Protein AF-A0A5C7B427-F1 (afdb_monomer_lite)

Foldseek 3Di:
DDKDQAAPQAGEFAQVDPVRHAPRLHHTDIADADPVLSVLVNVLLVLLQVQQPLHDFNYWYWPGQQDPDDDRSVHSQKTWTAKTHHPPDIDGQLCCVVVVVSQLLSVLSLLVRALDWAGLPHPPNVRTIMGGRPDPRDDDQQALRNLLSLVSLLCPVVVDDDDRDSHNDPVSVVSVVVVLVVVCVVCVPDDDVCVSNVSSRD

Organism: NCBI:txid49278

Secondary structure (DSSP, 8-state):
-EEESEETTEEEEE--SSSS-TTS--EE--EEE-HHHHHHHHHHHHHHHHH-TT-S-SEEEEEESS-SSSTTGGGT-EEEEEEEEETTEEEEGGGHHHHHHHHHHHHHHHTTT-SEEE-TTSTT-TT-EEEE-SS-S---TT-HHHHHHHHHHHHHTT------SS---HHHHHHHHHHHHHHHHH--SS-SHHHHHHHTT-

Sequence (202 aa):
MNTINAIYGIDLHYARTTDHPYGAIGVQRSFEIDDGFLIILKAALKDVFDHCPLGKPNVITTAGIEVGKPVQHRQGKAFDLDAIFWDNHSLVTNNVVHQNLLYLGIESFLRKYFGIVLNHFYPNHADHWHLDSSVSVDYNTNAKSETLYVQLVLQYIYGKSLIIDGIWGRQTSRLVEEVFNRLNTMTDSHNLEATIDKILTS

pLDDT: mean 87.81, std 16.35, range [33.91, 98.62]

Radius of gyration: 17.08 Å; chains: 1; bounding box: 37×35×55 Å

Structure (mmCIF, N/CA/C/O backbone):
data_AF-A0A5C7B427-F1
#
_entry.id   AF-A0A5C7B427-F1
#
loop_
_atom_site.group_PDB
_atom_site.id
_atom_site.type_symbol
_atom_site.label_atom_id
_atom_site.label_alt_id
_atom_site.label_comp_id
_atom_site.label_asym_id
_atom_site.label_entity_id
_atom_site.label_seq_id
_atom_site.pdbx_PDB_ins_code
_atom_site.Cartn_x
_atom_site.Cartn_y
_atom_site.Cartn_z
_atom_site.occupancy
_atom_site.B_iso_or_equiv
_atom_site.auth_seq_id
_atom_site.auth_comp_id
_atom_site.auth_asym_id
_atom_site.auth_atom_id
_atom_site.pdbx_PDB_model_num
ATOM 1 N N . MET A 1 1 ? -13.174 15.733 10.956 1.00 85.00 1 MET A N 1
ATOM 2 C CA . MET A 1 1 ? -12.573 14.655 11.762 1.00 85.00 1 MET A CA 1
ATOM 3 C C . MET A 1 1 ? -13.696 13.730 12.154 1.00 85.00 1 MET A C 1
ATOM 5 O O . MET A 1 1 ? -14.663 14.177 12.766 1.00 85.00 1 MET A O 1
ATOM 9 N N . ASN A 1 2 ? -13.569 12.468 11.778 1.00 90.88 2 ASN A N 1
ATOM 10 C CA . ASN A 1 2 ? -14.481 11.392 12.114 1.00 90.88 2 ASN A CA 1
ATOM 11 C C . ASN A 1 2 ? -13.771 10.379 13.007 1.00 90.88 2 ASN A C 1
ATOM 13 O O . ASN A 1 2 ? -12.559 10.201 12.914 1.00 90.88 2 ASN A O 1
ATOM 17 N N . THR A 1 3 ? -14.544 9.670 13.821 1.00 95.00 3 THR A N 1
ATOM 18 C CA . THR A 1 3 ? -14.064 8.496 14.547 1.00 95.00 3 THR A CA 1
ATOM 19 C C . THR A 1 3 ? -14.589 7.248 13.853 1.00 95.00 3 THR A C 1
ATOM 21 O O . THR A 1 3 ? -15.798 7.096 13.680 1.00 95.00 3 THR A O 1
ATOM 24 N N . ILE A 1 4 ? -13.692 6.349 13.457 1.00 96.00 4 ILE A N 1
ATOM 25 C CA . ILE A 1 4 ? -14.034 5.099 12.773 1.00 96.00 4 ILE A CA 1
ATOM 26 C C . ILE A 1 4 ? -13.381 3.906 13.463 1.00 96.00 4 ILE A C 1
ATOM 28 O O . ILE A 1 4 ? -12.269 4.001 13.967 1.00 96.00 4 ILE A O 1
ATOM 32 N N . ASN A 1 5 ? -14.055 2.765 13.450 1.00 96.94 5 ASN A N 1
ATOM 33 C CA . ASN A 1 5 ? -13.507 1.475 13.883 1.00 96.94 5 ASN A CA 1
ATOM 34 C C . ASN A 1 5 ? -13.689 0.374 12.823 1.00 96.94 5 ASN A C 1
ATOM 36 O O . ASN A 1 5 ? -13.341 -0.782 13.064 1.00 96.94 5 ASN A O 1
ATOM 40 N N . ALA A 1 6 ? -14.249 0.733 11.664 1.00 97.75 6 ALA A N 1
ATOM 41 C CA . ALA A 1 6 ? -14.458 -0.140 10.522 1.00 97.75 6 ALA A CA 1
ATOM 42 C C . ALA A 1 6 ? -14.599 0.678 9.226 1.00 97.75 6 ALA A C 1
ATOM 44 O O . ALA A 1 6 ? -15.042 1.832 9.243 1.00 97.75 6 ALA A O 1
ATOM 45 N N . ILE A 1 7 ? -14.275 0.064 8.087 1.00 96.94 7 ILE A N 1
ATOM 46 C CA . ILE A 1 7 ? -14.470 0.616 6.739 1.00 96.94 7 ILE A CA 1
ATOM 47 C C . ILE A 1 7 ? -15.189 -0.435 5.887 1.00 96.94 7 ILE A C 1
ATOM 49 O O . ILE A 1 7 ? -14.683 -1.531 5.705 1.00 96.94 7 ILE A O 1
ATOM 53 N N . TYR A 1 8 ? -16.390 -0.130 5.381 1.00 94.88 8 TYR A N 1
ATOM 54 C CA . TYR A 1 8 ? -17.213 -1.071 4.590 1.00 94.88 8 TYR A CA 1
ATOM 55 C C . TYR A 1 8 ? -17.435 -2.454 5.247 1.00 94.88 8 TYR A C 1
ATOM 57 O O . TYR A 1 8 ? -17.532 -3.489 4.578 1.00 94.88 8 TYR A O 1
ATOM 65 N N . GLY A 1 9 ? -17.546 -2.465 6.579 1.00 95.75 9 GLY A N 1
ATOM 66 C CA . GLY A 1 9 ? -17.702 -3.688 7.369 1.00 95.75 9 GLY A CA 1
ATOM 67 C C . GLY A 1 9 ? -16.427 -4.529 7.475 1.00 95.75 9 GLY A C 1
ATOM 68 O O . GLY A 1 9 ? -16.532 -5.713 7.764 1.00 95.75 9 GLY A O 1
ATOM 69 N N . ILE A 1 10 ? -15.262 -3.941 7.188 1.00 98.31 10 ILE A N 1
ATOM 70 C CA . ILE A 1 10 ? -13.937 -4.474 7.513 1.00 98.31 10 ILE A CA 1
ATOM 71 C C . ILE A 1 10 ? -13.505 -3.809 8.817 1.00 98.31 10 ILE A C 1
ATOM 73 O O . ILE A 1 10 ? -13.438 -2.576 8.870 1.00 98.31 10 ILE A O 1
ATOM 77 N N . ASP A 1 11 ? -13.223 -4.590 9.853 1.00 98.50 11 ASP A N 1
ATOM 78 C CA . ASP A 1 11 ? -12.861 -4.048 11.161 1.00 98.50 11 ASP A CA 1
ATOM 79 C C . ASP A 1 11 ? -11.441 -3.468 11.155 1.00 98.50 11 ASP A C 1
ATOM 81 O O . ASP A 1 11 ? -10.517 -4.033 10.563 1.00 98.50 11 ASP A O 1
ATOM 85 N N . LEU A 1 12 ? -11.261 -2.333 11.837 1.00 98.19 12 LEU A N 1
ATOM 86 C CA . LEU A 1 12 ? -9.957 -1.709 12.049 1.00 98.19 12 LEU A CA 1
ATOM 87 C C . LEU A 1 12 ? -9.392 -2.119 13.403 1.00 98.19 12 LEU A C 1
ATOM 89 O O . LEU A 1 12 ? -9.933 -1.793 14.464 1.00 98.19 12 LEU A O 1
ATOM 93 N N . HIS A 1 13 ? -8.283 -2.840 13.360 1.00 98.12 13 HIS A N 1
ATOM 94 C CA . HIS A 1 13 ? -7.614 -3.375 14.532 1.00 98.12 13 HIS A CA 1
ATOM 95 C C . HIS A 1 13 ? -6.262 -2.703 14.775 1.00 98.12 13 HIS A C 1
ATOM 97 O O . HIS A 1 13 ? -5.617 -2.175 13.871 1.00 98.12 13 HIS A O 1
ATOM 103 N N . TYR A 1 14 ? -5.808 -2.772 16.023 1.00 96.69 14 TYR A N 1
ATOM 104 C CA . TYR A 1 14 ? -4.452 -2.424 16.429 1.00 96.69 14 TYR A CA 1
ATOM 105 C C . TYR A 1 14 ? -3.741 -3.675 16.954 1.00 96.69 14 TYR A C 1
ATOM 107 O O . TYR A 1 14 ? -4.269 -4.368 17.828 1.00 96.69 14 TYR A O 1
ATOM 115 N N . ALA A 1 15 ? -2.546 -3.958 16.435 1.00 95.62 15 ALA A N 1
ATOM 116 C CA . ALA A 1 15 ? -1.778 -5.170 16.736 1.00 95.62 15 ALA A CA 1
ATOM 117 C C . ALA A 1 15 ? -0.328 -4.839 17.116 1.00 95.62 15 ALA A C 1
ATOM 119 O O . ALA A 1 15 ? 0.614 -5.336 16.516 1.00 95.62 15 ALA A O 1
ATOM 120 N N . ARG A 1 16 ? -0.120 -3.929 18.073 1.00 93.44 16 ARG A N 1
ATOM 121 C CA . ARG A 1 16 ? 1.225 -3.568 18.567 1.00 93.44 16 ARG A CA 1
ATOM 122 C C . ARG A 1 16 ? 1.253 -3.425 20.091 1.00 93.44 16 ARG A C 1
ATOM 124 O O . ARG A 1 16 ? 1.927 -2.549 20.631 1.00 93.44 16 ARG A O 1
ATOM 131 N N . THR A 1 17 ? 0.465 -4.240 20.790 1.00 92.44 17 THR A N 1
ATOM 132 C CA . THR A 1 17 ? 0.465 -4.329 22.260 1.00 92.44 17 THR A CA 1
ATOM 133 C C . THR A 1 17 ? 1.154 -5.613 22.715 1.00 92.44 17 THR A C 1
ATOM 135 O O . THR A 1 17 ? 1.448 -6.487 21.905 1.00 92.44 17 THR A O 1
ATOM 138 N N . THR A 1 18 ? 1.399 -5.747 24.020 1.00 93.94 18 THR A N 1
ATOM 139 C CA . THR A 1 18 ? 1.947 -6.983 24.599 1.00 93.94 18 THR A CA 1
ATOM 140 C C . THR A 1 18 ? 1.044 -8.192 24.335 1.00 93.94 18 THR A C 1
ATOM 142 O O . THR A 1 18 ? 1.538 -9.238 23.929 1.00 93.94 18 THR A O 1
ATOM 145 N N . ASP A 1 19 ? -0.273 -8.036 24.512 1.00 95.75 19 ASP A N 1
ATOM 146 C CA . ASP A 1 19 ? -1.247 -9.129 24.344 1.00 95.75 19 ASP A CA 1
ATOM 147 C C . ASP A 1 19 ? -1.608 -9.392 22.873 1.00 95.75 19 ASP A C 1
ATOM 149 O O . ASP A 1 19 ? -2.049 -10.482 22.509 1.00 95.75 19 ASP A O 1
ATOM 153 N N . HIS A 1 20 ? -1.407 -8.391 22.014 1.00 95.81 20 HIS A N 1
ATOM 154 C CA . HIS A 1 20 ? -1.654 -8.461 20.579 1.00 95.81 20 HIS A CA 1
ATOM 155 C C . HIS A 1 20 ? -0.432 -7.919 19.824 1.00 95.81 20 HIS A C 1
ATOM 157 O O . HIS A 1 20 ? -0.438 -6.755 19.403 1.00 95.81 20 HIS A O 1
ATOM 163 N N . PRO A 1 21 ? 0.635 -8.728 19.690 1.00 96.38 21 PRO A N 1
ATOM 164 C CA . PRO A 1 21 ? 1.872 -8.303 19.049 1.00 96.38 21 PRO A CA 1
ATOM 165 C C . PRO A 1 21 ? 1.703 -8.124 17.536 1.00 96.38 21 PRO A C 1
ATOM 167 O O . PRO A 1 21 ? 0.737 -8.600 16.935 1.00 96.38 21 PRO A O 1
ATOM 170 N N . TYR A 1 22 ? 2.686 -7.469 16.914 1.00 96.38 22 TYR A N 1
ATOM 171 C CA . TYR A 1 22 ? 2.716 -7.260 15.466 1.00 96.38 22 TYR A CA 1
ATOM 172 C C . TYR A 1 22 ? 2.564 -8.575 14.693 1.00 96.38 22 TYR A C 1
ATOM 174 O O . TYR A 1 22 ? 3.185 -9.584 15.027 1.00 96.38 22 TYR A O 1
ATOM 182 N N . GLY A 1 23 ? 1.741 -8.542 13.642 1.00 95.25 23 GLY A N 1
ATOM 183 C CA . GLY A 1 23 ? 1.395 -9.703 12.820 1.00 95.25 23 GLY A CA 1
ATOM 184 C C . GLY A 1 23 ? 0.224 -10.535 13.352 1.00 95.25 23 GLY A C 1
ATOM 185 O O . GLY A 1 23 ? -0.284 -11.383 12.622 1.00 95.25 23 GLY A O 1
ATOM 186 N N . ALA A 1 24 ? -0.251 -10.288 14.578 1.00 96.75 24 ALA A N 1
ATOM 187 C CA . ALA A 1 24 ? -1.512 -10.847 15.060 1.00 96.75 24 ALA A CA 1
ATOM 188 C C . ALA A 1 24 ? -2.719 -10.095 14.471 1.00 96.75 24 ALA A C 1
ATOM 190 O O . ALA A 1 24 ? -2.595 -8.949 14.040 1.00 96.75 24 ALA A O 1
ATOM 191 N N . ILE A 1 25 ? -3.910 -10.706 14.538 1.00 97.06 25 ILE A N 1
ATOM 192 C CA . ILE A 1 25 ? -5.170 -10.065 14.112 1.00 97.06 25 ILE A CA 1
ATOM 193 C C . ILE A 1 25 ? -5.480 -8.783 14.904 1.00 97.06 25 ILE A C 1
ATOM 195 O O . ILE A 1 25 ? -6.255 -7.946 14.457 1.00 97.06 25 ILE A O 1
ATOM 199 N N . GLY A 1 26 ? -4.868 -8.602 16.076 1.00 96.75 26 GLY A N 1
ATOM 200 C CA . GLY A 1 26 ? -5.038 -7.403 16.887 1.00 96.75 26 GLY A CA 1
ATOM 201 C C . GLY A 1 26 ? -6.337 -7.374 17.684 1.00 96.75 26 GLY A C 1
ATOM 202 O O . GLY A 1 26 ? -7.038 -8.374 17.830 1.00 96.75 26 GLY A O 1
ATOM 203 N N . VAL A 1 27 ? -6.654 -6.183 18.179 1.00 96.62 27 VAL A N 1
ATOM 204 C CA . VAL A 1 27 ? -7.923 -5.854 18.835 1.00 96.62 27 VAL A CA 1
ATOM 205 C C . VAL A 1 27 ? -8.567 -4.669 18.128 1.00 96.62 27 VAL A C 1
ATOM 207 O O . VAL A 1 27 ? -7.863 -3.722 17.768 1.00 96.62 27 VAL A O 1
ATOM 210 N N . GLN A 1 28 ? -9.889 -4.695 17.950 1.00 97.44 28 GLN A N 1
ATOM 211 C CA . GLN A 1 28 ? -10.611 -3.585 17.334 1.00 97.44 28 GLN A CA 1
ATOM 212 C C . GLN A 1 28 ? -10.425 -2.292 18.133 1.00 97.44 28 GLN A C 1
ATOM 214 O O . GLN A 1 28 ? -10.508 -2.275 19.368 1.00 97.44 28 GLN A O 1
ATOM 219 N N . ARG A 1 29 ? -10.165 -1.194 17.422 1.00 95.38 29 ARG A N 1
ATOM 220 C CA . ARG A 1 29 ? -9.980 0.137 18.004 1.00 95.38 29 ARG A CA 1
ATOM 221 C C . ARG A 1 29 ? -10.688 1.193 17.170 1.00 95.38 29 ARG A C 1
ATOM 223 O O . ARG A 1 29 ? -10.954 1.003 15.989 1.00 95.38 29 ARG A O 1
ATOM 230 N N . SER A 1 30 ? -10.977 2.309 17.824 1.00 95.06 30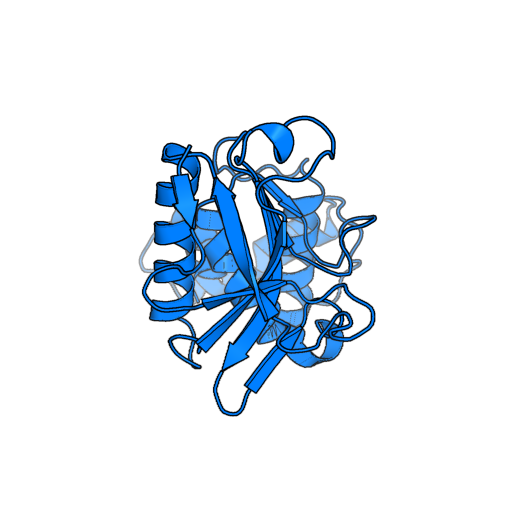 SER A N 1
ATOM 231 C CA . SER A 1 30 ? -11.446 3.520 17.164 1.00 95.06 30 SER A CA 1
ATOM 232 C C . SER A 1 30 ? -10.259 4.417 16.830 1.00 95.06 30 SER A C 1
ATOM 234 O O . SER A 1 30 ? -9.353 4.568 17.649 1.00 95.06 30 SER A O 1
ATOM 236 N N . PHE A 1 31 ? -10.295 5.030 15.654 1.00 93.44 31 PHE A N 1
ATOM 237 C CA . PHE A 1 31 ? -9.271 5.924 15.132 1.00 93.44 31 PHE A CA 1
ATOM 238 C C . PHE A 1 31 ? -9.909 7.232 14.678 1.00 93.44 31 PHE A C 1
ATOM 240 O O . PHE A 1 31 ? -10.994 7.224 14.090 1.00 93.44 31 PHE A O 1
ATOM 247 N N . GLU A 1 32 ? -9.229 8.341 14.944 1.00 93.25 32 GLU A N 1
ATOM 248 C CA . GLU A 1 32 ? -9.590 9.651 14.408 1.00 93.25 32 GLU A CA 1
ATOM 249 C C . GLU A 1 32 ? -8.978 9.826 13.013 1.00 93.25 32 GLU A C 1
ATOM 251 O O . GLU A 1 32 ? -7.846 9.408 12.753 1.00 93.25 32 GLU A O 1
ATOM 256 N N . ILE A 1 33 ? -9.767 10.370 12.087 1.00 93.75 33 ILE A N 1
ATOM 257 C CA . ILE A 1 33 ? -9.401 10.507 10.676 1.00 93.75 33 ILE A CA 1
ATOM 258 C C . ILE A 1 33 ? -10.009 11.773 10.072 1.00 93.75 33 ILE A C 1
ATOM 260 O O . ILE A 1 33 ? -11.131 12.158 10.414 1.00 93.75 33 ILE A O 1
ATOM 264 N N . ASP A 1 34 ? -9.291 12.410 9.150 1.00 94.00 34 ASP A N 1
ATOM 265 C CA . ASP A 1 34 ? -9.828 13.507 8.349 1.00 94.00 34 ASP A CA 1
ATOM 266 C C . ASP A 1 34 ? -10.917 13.014 7.384 1.00 94.00 34 ASP A C 1
ATOM 268 O O . ASP A 1 34 ? -10.850 11.911 6.841 1.00 94.00 34 ASP A O 1
ATOM 272 N N . ASP A 1 35 ? -11.937 13.838 7.149 1.00 94.00 35 ASP A N 1
ATOM 273 C CA . ASP A 1 35 ? -13.118 13.423 6.384 1.00 94.00 35 ASP A CA 1
ATOM 274 C C . ASP A 1 35 ? -12.793 13.279 4.892 1.00 94.00 35 ASP A C 1
ATOM 276 O O . ASP A 1 35 ? -13.278 12.356 4.234 1.00 94.00 35 ASP A O 1
ATOM 280 N N . GLY A 1 36 ? -11.943 14.167 4.364 1.00 94.38 36 GLY A N 1
ATOM 281 C CA . GLY A 1 36 ? -11.464 14.105 2.987 1.00 94.38 36 GLY A CA 1
ATOM 282 C C . GLY A 1 36 ? -10.548 12.905 2.779 1.00 94.38 36 GLY A C 1
ATOM 283 O O . GLY A 1 36 ? -10.729 12.142 1.830 1.00 94.38 36 GLY A O 1
ATOM 284 N N . PHE A 1 37 ? -9.625 12.678 3.713 1.00 95.44 37 PHE A N 1
ATOM 285 C CA . PHE A 1 37 ? -8.754 11.507 3.676 1.00 95.44 37 PHE A CA 1
ATOM 286 C C . PHE A 1 37 ? -9.542 10.191 3.795 1.00 95.44 37 PHE A C 1
ATOM 288 O O . PHE A 1 37 ? -9.273 9.245 3.056 1.00 95.44 37 PHE A O 1
ATOM 295 N N . LEU A 1 38 ? -10.580 10.136 4.637 1.00 96.31 38 LEU A N 1
ATOM 296 C CA . LEU A 1 38 ? -11.461 8.970 4.756 1.00 96.31 38 LEU A CA 1
ATOM 297 C C . LEU A 1 38 ? -12.163 8.625 3.435 1.00 96.31 38 LEU A C 1
ATOM 299 O O . LEU A 1 38 ? -12.353 7.444 3.142 1.00 96.31 38 LEU A O 1
ATOM 303 N N . ILE A 1 39 ? -12.556 9.621 2.637 1.00 97.12 39 ILE A N 1
ATOM 304 C CA . ILE A 1 39 ? -13.155 9.390 1.312 1.00 97.12 39 ILE A CA 1
ATOM 305 C C . ILE A 1 39 ? -12.147 8.703 0.384 1.00 97.12 39 ILE A C 1
ATOM 307 O O . ILE A 1 39 ? -12.494 7.712 -0.260 1.00 97.12 39 ILE A O 1
ATOM 311 N N . ILE A 1 40 ? -10.90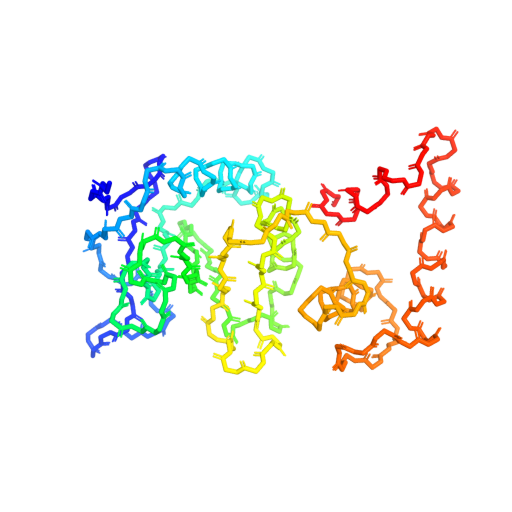2 9.185 0.361 1.00 97.38 40 ILE A N 1
ATOM 312 C CA . ILE A 1 40 ? -9.822 8.615 -0.458 1.00 97.38 40 ILE A CA 1
ATOM 313 C C . ILE A 1 40 ? -9.507 7.189 0.002 1.00 97.38 40 ILE A C 1
ATOM 315 O O . ILE A 1 40 ? -9.504 6.269 -0.813 1.00 97.38 40 ILE A O 1
ATOM 319 N N . LEU A 1 41 ? -9.328 6.978 1.309 1.00 97.50 41 LEU A N 1
ATOM 320 C CA . LEU A 1 41 ? -9.036 5.663 1.883 1.00 97.50 41 LEU A CA 1
ATOM 321 C C . LEU A 1 41 ? -10.144 4.648 1.594 1.00 97.50 41 LEU A C 1
ATOM 323 O O . LEU A 1 41 ? -9.861 3.511 1.224 1.00 97.50 41 LEU A O 1
ATOM 327 N N . LYS A 1 42 ? -11.410 5.058 1.708 1.00 98.00 42 LYS A N 1
ATOM 328 C CA . LYS A 1 42 ? -12.555 4.229 1.319 1.00 98.00 42 LYS A CA 1
ATOM 329 C C . LYS A 1 42 ? -12.488 3.832 -0.152 1.00 98.00 42 LYS A C 1
ATOM 331 O O . LYS A 1 42 ? -12.648 2.653 -0.456 1.00 98.00 42 LYS A O 1
ATOM 336 N N . ALA A 1 43 ? -12.254 4.788 -1.048 1.00 97.94 43 ALA A N 1
ATOM 337 C CA . ALA A 1 43 ? -12.166 4.512 -2.477 1.00 97.94 43 ALA A CA 1
ATOM 338 C C . ALA A 1 43 ? -11.017 3.542 -2.794 1.00 97.94 43 ALA A C 1
ATOM 340 O O . ALA A 1 43 ? -11.242 2.553 -3.486 1.00 97.94 43 ALA A O 1
ATOM 341 N N . ALA A 1 44 ? -9.839 3.768 -2.206 1.00 97.69 44 ALA A N 1
ATOM 342 C CA . ALA A 1 44 ? -8.669 2.919 -2.382 1.00 97.69 44 ALA A CA 1
ATOM 343 C C . ALA A 1 44 ? -8.913 1.483 -1.902 1.00 97.69 44 ALA A C 1
ATOM 345 O O . ALA A 1 44 ? -8.711 0.537 -2.656 1.00 97.69 44 ALA A O 1
ATOM 346 N N . LEU A 1 45 ? -9.402 1.303 -0.670 1.00 98.00 45 LEU A N 1
ATOM 347 C CA . LEU A 1 45 ? -9.668 -0.031 -0.121 1.00 98.00 45 LEU A CA 1
ATOM 348 C C . LEU A 1 45 ? -10.783 -0.753 -0.879 1.00 98.00 45 LEU A C 1
ATOM 350 O O . LEU A 1 45 ? -10.707 -1.964 -1.070 1.00 98.00 45 LEU A O 1
ATOM 354 N N . LYS A 1 46 ? -11.808 -0.028 -1.339 1.00 97.25 46 LYS A N 1
ATOM 355 C CA . LYS A 1 46 ? -12.846 -0.614 -2.189 1.00 97.25 46 LYS A CA 1
ATOM 356 C C . LYS A 1 46 ? -12.243 -1.150 -3.489 1.00 97.25 46 LYS A C 1
ATOM 358 O O . LYS A 1 46 ? -12.502 -2.295 -3.829 1.00 97.25 46 LYS A O 1
ATOM 363 N N . ASP A 1 47 ? -11.432 -0.351 -4.179 1.00 96.12 47 ASP A N 1
ATOM 364 C CA . ASP A 1 47 ? -10.824 -0.753 -5.451 1.00 96.12 47 ASP A CA 1
ATOM 365 C C . ASP A 1 47 ? -9.866 -1.941 -5.278 1.00 96.12 47 ASP A C 1
ATOM 367 O O . ASP A 1 47 ? -9.944 -2.910 -6.031 1.00 96.12 47 ASP A O 1
ATOM 371 N N . VAL A 1 48 ? -9.049 -1.922 -4.215 1.00 95.69 48 VAL A N 1
ATOM 372 C CA . VAL A 1 48 ? -8.193 -3.052 -3.822 1.00 95.69 48 VAL A CA 1
ATOM 373 C C . VAL A 1 48 ? -9.017 -4.332 -3.662 1.00 95.69 48 VAL A C 1
ATOM 375 O O . VAL A 1 48 ? -8.674 -5.358 -4.241 1.00 95.69 48 VAL A O 1
ATOM 378 N N . PHE A 1 49 ? -10.085 -4.314 -2.859 1.00 96.19 49 PHE A N 1
ATOM 379 C CA . PHE A 1 49 ? -10.795 -5.546 -2.498 1.00 96.19 49 PHE A CA 1
ATOM 380 C C . PHE A 1 49 ? -11.831 -6.005 -3.524 1.00 96.19 49 PHE A C 1
ATOM 382 O O . PHE A 1 49 ? -12.166 -7.189 -3.528 1.00 96.19 49 PHE A O 1
ATOM 389 N N . ASP A 1 50 ? -12.290 -5.122 -4.410 1.00 94.69 50 ASP A N 1
ATOM 390 C CA . ASP A 1 50 ? -13.091 -5.505 -5.576 1.00 94.69 50 ASP A CA 1
ATOM 391 C C . ASP A 1 50 ? -12.261 -6.306 -6.596 1.00 94.69 50 ASP A C 1
ATOM 393 O O . ASP A 1 50 ? -12.810 -7.162 -7.290 1.00 94.69 50 ASP A O 1
ATOM 397 N N . HIS A 1 51 ? -10.947 -6.060 -6.665 1.00 92.94 51 HIS A N 1
ATOM 398 C CA . HIS A 1 51 ? -10.027 -6.734 -7.592 1.00 92.94 51 HIS A CA 1
ATOM 399 C C . HIS A 1 51 ? -9.127 -7.783 -6.923 1.00 92.94 51 HIS A C 1
ATOM 401 O O . HIS A 1 51 ? -8.457 -8.557 -7.608 1.00 92.94 51 HIS A O 1
ATOM 407 N N . CYS A 1 52 ? -9.103 -7.851 -5.592 1.00 91.81 52 CYS A N 1
ATOM 408 C CA . CYS A 1 52 ? -8.325 -8.850 -4.873 1.00 91.81 52 CYS A CA 1
ATOM 409 C C . CYS A 1 52 ? -8.948 -10.247 -5.062 1.00 91.81 52 CYS A C 1
ATOM 411 O O . CYS A 1 52 ? -10.121 -10.436 -4.736 1.00 91.81 52 CYS A O 1
ATOM 413 N N . PRO A 1 53 ? -8.185 -11.272 -5.487 1.00 89.94 53 PRO A N 1
ATOM 414 C CA . PRO A 1 53 ? -8.716 -12.626 -5.678 1.00 89.94 53 PRO A CA 1
ATOM 415 C C . PRO A 1 53 ? -9.179 -13.293 -4.374 1.00 89.94 53 PRO A C 1
ATOM 417 O O . PRO A 1 53 ? -9.939 -14.257 -4.412 1.00 89.94 53 PRO A O 1
ATOM 420 N N . LEU A 1 54 ? -8.735 -12.788 -3.218 1.00 93.38 54 LEU A N 1
ATOM 421 C CA . LEU A 1 54 ? -9.205 -13.221 -1.897 1.00 93.38 54 LEU A CA 1
ATOM 422 C C . LEU A 1 54 ? -10.513 -12.526 -1.478 1.00 93.38 54 LEU A C 1
ATOM 424 O O . LEU A 1 54 ? -11.097 -12.872 -0.453 1.00 93.38 54 LEU A O 1
ATOM 428 N N . GLY A 1 55 ? -10.979 -11.550 -2.261 1.00 93.31 55 GLY A N 1
ATOM 429 C CA . GLY A 1 55 ? -12.160 -10.746 -1.984 1.00 93.31 55 GLY A CA 1
ATOM 430 C C . GLY A 1 55 ? -11.988 -9.822 -0.779 1.00 93.31 55 GLY A C 1
ATOM 431 O O . GLY A 1 55 ? -10.881 -9.413 -0.415 1.00 93.31 55 GLY A O 1
ATOM 432 N N . LYS A 1 56 ? -13.115 -9.493 -0.142 1.00 97.00 56 LYS A N 1
ATOM 433 C CA . LYS A 1 56 ? -13.164 -8.589 1.010 1.00 97.00 56 LYS A CA 1
ATOM 434 C C . LYS A 1 56 ? -12.624 -9.267 2.284 1.00 97.00 56 LYS A C 1
ATOM 436 O O . LYS A 1 56 ? -13.141 -10.325 2.640 1.00 97.00 56 LYS A O 1
ATOM 441 N N . PRO A 1 57 ? -11.656 -8.663 2.999 1.00 98.19 57 PRO A N 1
ATOM 442 C CA . PRO A 1 57 ? -11.163 -9.185 4.271 1.00 98.19 57 PRO A CA 1
ATOM 443 C C . PRO A 1 57 ? -12.149 -8.948 5.417 1.00 98.19 57 PRO A C 1
ATOM 445 O O . PRO A 1 57 ? -13.081 -8.148 5.314 1.00 98.19 57 PRO A O 1
ATOM 448 N N . ASN A 1 58 ? -11.902 -9.616 6.539 1.00 98.38 58 ASN A N 1
ATOM 449 C CA . ASN A 1 58 ? -12.632 -9.409 7.785 1.00 98.38 58 ASN A CA 1
ATOM 450 C C . ASN A 1 58 ? -11.995 -8.268 8.596 1.00 98.38 58 ASN A C 1
ATOM 452 O O . ASN A 1 58 ? -12.706 -7.449 9.172 1.00 98.38 58 ASN A O 1
ATOM 456 N N . VAL A 1 59 ? -10.656 -8.204 8.617 1.00 98.62 59 VAL A N 1
ATOM 457 C CA . VAL A 1 59 ? -9.887 -7.283 9.467 1.00 98.62 59 VAL A CA 1
ATOM 458 C C . VAL A 1 59 ? -8.731 -6.651 8.697 1.00 98.62 59 VAL A C 1
ATOM 460 O O . VAL A 1 59 ? -8.029 -7.317 7.935 1.00 98.62 59 VAL A O 1
ATOM 463 N N . ILE A 1 60 ? -8.487 -5.373 8.973 1.00 98.31 60 ILE A N 1
ATOM 464 C CA . ILE A 1 60 ? -7.244 -4.668 8.662 1.00 98.31 60 ILE A CA 1
ATOM 465 C C . ILE A 1 60 ? -6.610 -4.217 9.975 1.00 98.31 60 ILE A C 1
ATOM 467 O O . ILE A 1 60 ? -7.283 -3.618 10.816 1.00 98.31 60 ILE A O 1
ATOM 471 N N . THR A 1 61 ? -5.311 -4.451 10.148 1.00 98.12 61 THR A N 1
ATOM 472 C CA . THR A 1 61 ? -4.555 -3.846 11.247 1.00 98.12 61 THR A CA 1
ATOM 473 C C . THR A 1 61 ? -3.829 -2.593 10.779 1.00 98.12 61 THR A C 1
ATOM 475 O O . THR A 1 61 ? -3.295 -2.530 9.670 1.00 98.12 61 THR A O 1
ATOM 478 N N . THR A 1 62 ? -3.805 -1.583 11.642 1.00 95.69 62 THR A N 1
ATOM 479 C CA . THR A 1 62 ? -3.126 -0.312 11.388 1.00 95.69 62 THR A CA 1
ATOM 480 C C . THR A 1 62 ? -2.257 0.099 12.571 1.00 95.69 62 THR A C 1
ATOM 482 O O . THR A 1 62 ? -2.653 -0.072 13.729 1.00 95.69 62 THR A O 1
ATOM 485 N N . ALA A 1 63 ? -1.079 0.668 12.292 1.00 87.06 63 ALA A N 1
ATOM 486 C CA . ALA A 1 63 ? -0.225 1.279 13.314 1.00 87.06 63 ALA A CA 1
ATOM 487 C C . ALA A 1 63 ? -0.731 2.658 13.763 1.00 87.06 63 ALA A C 1
ATOM 489 O O . ALA A 1 63 ? -0.211 3.216 14.734 1.00 87.06 63 ALA A O 1
ATOM 490 N N . GLY A 1 64 ? -1.726 3.209 13.065 1.00 81.56 64 GLY A N 1
ATOM 491 C CA . GLY A 1 64 ? -2.296 4.509 13.357 1.00 81.56 64 GLY A CA 1
ATOM 492 C C . GLY A 1 64 ? -2.782 5.252 12.118 1.00 81.56 64 GLY A C 1
ATOM 493 O O . GLY A 1 64 ? -2.225 5.135 11.027 1.00 81.56 64 GLY A O 1
ATOM 494 N N . ILE A 1 65 ? -3.805 6.074 12.344 1.00 75.81 65 ILE A N 1
ATOM 495 C CA . ILE A 1 65 ? -4.298 7.079 11.399 1.00 75.81 65 ILE A CA 1
ATOM 496 C C . ILE A 1 65 ? -3.918 8.443 11.964 1.00 75.81 65 ILE A C 1
ATOM 498 O O . ILE A 1 65 ? -3.027 9.113 11.445 1.00 75.81 65 ILE A O 1
ATOM 502 N N . GLU A 1 66 ? -4.455 8.747 13.147 1.00 61.16 66 GLU A N 1
ATOM 503 C CA . GLU A 1 66 ? -3.946 9.788 14.024 1.00 61.16 66 GLU A CA 1
ATOM 504 C C . GLU A 1 66 ? -3.075 9.227 15.149 1.00 61.16 66 GLU A C 1
ATOM 506 O O . GLU A 1 66 ? -3.528 8.517 16.043 1.00 61.16 66 GLU A O 1
ATOM 511 N N . VAL A 1 67 ? -1.782 9.543 15.090 1.00 58.12 67 VAL A N 1
ATOM 512 C CA . VAL A 1 67 ? -0.798 9.251 16.137 1.00 58.12 67 VAL A CA 1
ATOM 513 C C . VAL A 1 67 ? 0.063 10.490 16.350 1.00 58.12 67 VAL A C 1
ATOM 515 O O . VAL A 1 67 ? 0.323 11.238 15.409 1.00 58.12 67 VAL A O 1
ATOM 518 N N . GLY A 1 68 ? 0.564 10.705 17.572 1.00 50.38 68 GLY A N 1
ATOM 519 C CA . GLY A 1 68 ? 1.383 11.869 17.961 1.00 50.38 68 GLY A CA 1
ATOM 520 C C . GLY A 1 68 ? 2.744 12.030 17.247 1.00 50.38 68 GLY A C 1
ATOM 521 O O . GLY A 1 68 ? 3.616 12.744 17.748 1.00 50.38 68 GLY A O 1
ATOM 522 N N . LYS A 1 69 ? 2.944 11.391 16.088 1.00 53.12 69 LYS A N 1
ATOM 523 C CA . LYS A 1 69 ? 4.099 11.495 15.178 1.00 53.12 69 LYS A CA 1
ATOM 524 C C . LYS A 1 69 ? 4.052 12.801 14.345 1.00 53.12 69 LYS A C 1
ATOM 526 O O . LYS A 1 69 ? 3.066 13.527 14.429 1.00 53.12 69 LYS A O 1
ATOM 531 N N . PRO A 1 70 ? 5.102 13.190 13.595 1.00 46.88 70 PRO A N 1
ATOM 532 C CA . PRO A 1 70 ? 5.117 14.474 12.885 1.00 46.88 70 PRO A CA 1
ATOM 533 C C . PRO A 1 70 ? 4.042 14.624 11.785 1.00 46.88 70 PRO A C 1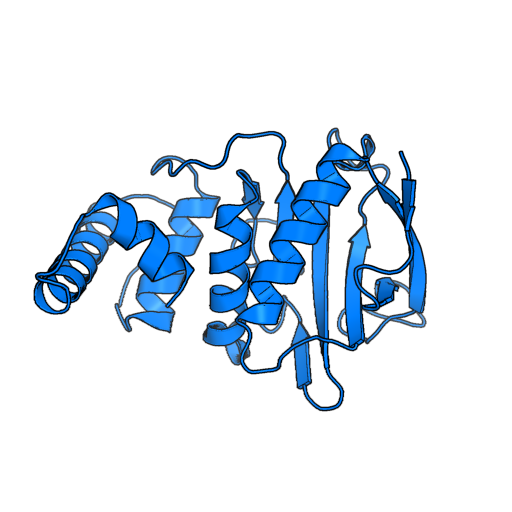
ATOM 535 O O . PRO A 1 70 ? 3.760 13.700 11.032 1.00 46.88 70 PRO A O 1
ATOM 538 N N . VAL A 1 71 ? 3.502 15.846 11.701 1.00 61.88 71 VAL A N 1
ATOM 539 C CA . VAL A 1 71 ? 2.653 16.476 10.663 1.00 61.88 71 VAL A CA 1
ATOM 540 C C . VAL A 1 71 ? 1.371 15.744 10.224 1.00 61.88 71 VAL A C 1
ATOM 542 O O . VAL A 1 71 ? 0.310 16.159 10.677 1.00 61.88 71 VAL A O 1
ATOM 545 N N . GLN A 1 72 ? 1.408 14.730 9.349 1.00 58.94 72 GLN A N 1
ATOM 546 C CA . GLN A 1 72 ? 0.187 14.253 8.657 1.00 58.94 72 GLN A CA 1
ATOM 547 C C . GLN A 1 72 ? -0.651 13.263 9.465 1.00 58.94 72 GLN A C 1
ATOM 549 O O . GLN A 1 72 ? -1.876 13.385 9.492 1.00 58.94 72 GLN A O 1
ATOM 554 N N . HIS A 1 73 ? -0.013 12.357 10.214 1.00 67.19 73 HIS A N 1
ATOM 555 C CA . HIS A 1 73 ? -0.750 11.530 11.172 1.00 67.19 73 HIS A CA 1
ATOM 556 C C . HIS A 1 73 ? -1.458 12.406 12.210 1.00 67.19 73 HIS A C 1
ATOM 558 O O . HIS A 1 73 ? -2.633 12.211 12.460 1.00 67.19 73 HIS A O 1
ATOM 564 N N . ARG A 1 74 ? -0.831 13.472 12.722 1.00 63.94 74 ARG A N 1
ATOM 565 C CA . ARG A 1 74 ? -1.497 14.438 13.627 1.00 63.94 74 ARG A CA 1
ATOM 566 C C . ARG A 1 74 ? -2.728 15.137 13.042 1.00 63.94 74 ARG A C 1
ATOM 568 O O . ARG A 1 74 ? -3.424 15.819 13.777 1.00 63.94 74 ARG A O 1
ATOM 575 N N . GLN A 1 75 ? -2.941 15.058 11.733 1.00 74.00 75 GLN A N 1
ATOM 576 C CA . GLN A 1 75 ? -4.108 15.629 11.064 1.00 74.00 75 GLN A CA 1
ATOM 577 C C . GLN A 1 75 ? -5.099 14.552 10.608 1.00 74.00 75 GLN A C 1
ATOM 579 O O . GLN A 1 75 ? -6.059 14.890 9.924 1.00 74.00 75 GLN A O 1
ATOM 584 N N . GLY A 1 76 ? -4.852 13.272 10.909 1.00 73.56 76 GLY A N 1
ATOM 585 C CA . GLY A 1 76 ? -5.650 12.157 10.402 1.00 73.56 76 GLY A CA 1
ATOM 586 C C . GLY A 1 76 ? -5.599 12.012 8.876 1.00 73.56 76 GLY A C 1
ATOM 587 O O . GLY A 1 76 ? -6.573 11.553 8.284 1.00 73.56 76 GLY A O 1
ATOM 588 N N . LYS A 1 77 ? -4.500 12.440 8.235 1.00 86.44 77 LYS A N 1
ATOM 589 C CA . LYS A 1 77 ? -4.309 12.464 6.767 1.00 86.44 77 LYS A CA 1
ATOM 590 C C . LYS A 1 77 ? -3.299 11.441 6.249 1.00 86.44 77 LYS A C 1
ATOM 592 O O . LYS A 1 77 ? -2.864 11.519 5.103 1.00 86.44 77 LYS A O 1
ATOM 597 N N . ALA A 1 78 ? -2.906 10.511 7.108 1.00 92.00 78 ALA A N 1
ATOM 598 C CA . ALA A 1 78 ? -2.066 9.390 6.741 1.00 92.00 78 ALA A CA 1
ATOM 599 C C . ALA A 1 78 ? -2.586 8.108 7.393 1.00 92.00 78 ALA A C 1
ATOM 601 O O . ALA A 1 78 ? -3.240 8.160 8.436 1.00 92.00 78 ALA A O 1
ATOM 602 N N . PHE A 1 79 ? -2.300 6.965 6.779 1.00 96.06 79 PHE A N 1
ATOM 603 C CA . PHE A 1 79 ? -2.721 5.648 7.244 1.00 96.06 79 PHE A CA 1
ATOM 604 C C . PHE A 1 79 ? -1.557 4.666 7.160 1.00 96.06 79 PHE A C 1
ATOM 606 O O . PHE A 1 79 ? -1.030 4.434 6.073 1.00 96.06 79 PHE A O 1
ATOM 613 N N . ASP A 1 80 ? -1.202 4.060 8.291 1.00 96.31 80 ASP A N 1
ATOM 614 C CA . ASP A 1 80 ? -0.212 2.984 8.331 1.00 96.31 80 ASP A CA 1
ATOM 615 C C . ASP A 1 80 ? -0.938 1.629 8.243 1.00 96.31 80 ASP A C 1
ATOM 617 O O . ASP A 1 80 ? -1.612 1.235 9.194 1.00 96.31 80 ASP A O 1
ATOM 621 N N . LEU A 1 81 ? -0.839 0.916 7.118 1.00 98.06 81 LEU A N 1
ATOM 622 C CA . LEU A 1 81 ? -1.436 -0.409 6.893 1.00 98.06 81 LEU A CA 1
ATOM 623 C C . LEU A 1 81 ? -0.445 -1.521 7.272 1.00 98.06 81 LEU A C 1
ATOM 625 O O . LEU A 1 81 ? 0.513 -1.762 6.539 1.00 98.06 81 LEU A O 1
ATOM 629 N N . ASP A 1 82 ? -0.687 -2.220 8.383 1.00 97.62 82 ASP A N 1
ATOM 630 C CA . ASP A 1 82 ? 0.226 -3.245 8.916 1.00 97.62 82 ASP A CA 1
ATOM 631 C C . ASP A 1 82 ? -0.020 -4.623 8.281 1.00 97.62 82 ASP A C 1
ATOM 633 O O . ASP A 1 82 ? 0.917 -5.287 7.820 1.00 97.62 82 ASP A O 1
ATOM 637 N N . ALA A 1 83 ? -1.279 -5.074 8.299 1.00 98.25 83 ALA A N 1
ATOM 638 C CA . ALA A 1 83 ? -1.692 -6.391 7.827 1.00 98.25 83 ALA A CA 1
ATOM 639 C C . ALA A 1 83 ? -3.184 -6.444 7.453 1.00 98.25 83 ALA A C 1
ATOM 641 O O . ALA A 1 83 ? -3.986 -5.594 7.844 1.00 98.25 83 ALA A O 1
ATOM 642 N N . ILE A 1 84 ? -3.556 -7.477 6.697 1.00 98.62 84 ILE A N 1
ATOM 643 C CA . ILE A 1 84 ? -4.916 -7.755 6.228 1.00 98.62 84 ILE A CA 1
ATOM 644 C C . ILE A 1 84 ? -5.237 -9.226 6.508 1.00 98.62 84 ILE A C 1
ATOM 646 O O . ILE A 1 84 ? -4.420 -10.101 6.212 1.00 98.62 84 ILE A O 1
ATOM 650 N N . PHE A 1 85 ? -6.416 -9.507 7.061 1.00 98.56 85 PHE A N 1
ATOM 651 C CA . PHE A 1 85 ? -6.838 -10.854 7.450 1.00 98.56 85 PHE A CA 1
ATOM 652 C C . PHE A 1 85 ? -8.178 -11.229 6.811 1.00 98.56 85 PHE A C 1
ATOM 654 O O . PHE A 1 85 ? -9.181 -10.526 6.960 1.00 98.56 85 PHE A O 1
ATOM 661 N N . TRP A 1 86 ? -8.177 -12.379 6.147 1.00 98.38 86 TRP A N 1
ATOM 662 C CA . TRP A 1 86 ? -9.341 -13.126 5.675 1.00 98.38 86 TRP A CA 1
ATOM 663 C C . TRP A 1 86 ? -9.518 -14.382 6.541 1.00 98.38 86 TRP A C 1
ATOM 665 O O . TRP A 1 86 ? -8.601 -14.765 7.267 1.00 98.38 86 TRP A O 1
ATOM 675 N N . ASP A 1 87 ? -10.647 -15.080 6.405 1.00 94.81 87 ASP A N 1
ATOM 676 C CA . ASP A 1 87 ? -10.956 -16.288 7.191 1.00 94.81 87 ASP A CA 1
ATOM 677 C C . ASP A 1 87 ? -9.825 -17.339 7.200 1.00 94.81 87 ASP A C 1
ATOM 679 O O . ASP A 1 87 ? -9.534 -17.930 8.236 1.00 94.81 87 ASP A O 1
ATOM 683 N N . ASN A 1 88 ? -9.168 -17.564 6.054 1.00 93.75 88 ASN A N 1
ATOM 684 C CA . ASN A 1 88 ? -8.134 -18.599 5.888 1.00 93.75 88 ASN A CA 1
ATOM 685 C C . ASN A 1 88 ? -6.814 -18.062 5.306 1.00 93.75 88 ASN A C 1
ATOM 687 O O . ASN A 1 88 ? -5.981 -18.839 4.834 1.00 93.75 88 ASN A O 1
ATOM 691 N N . HIS A 1 89 ? -6.626 -16.742 5.277 1.00 97.19 89 HIS A N 1
ATOM 692 C CA . HIS A 1 89 ? -5.429 -16.127 4.709 1.00 97.19 89 HIS A CA 1
ATOM 693 C C . HIS A 1 89 ? -5.071 -14.845 5.451 1.00 97.19 89 HIS A C 1
ATOM 695 O O . HIS A 1 89 ? -5.948 -14.107 5.890 1.00 97.19 89 HIS A O 1
ATOM 701 N N . SER A 1 90 ? -3.783 -14.539 5.544 1.00 97.56 90 SER A N 1
ATOM 702 C CA . SER A 1 90 ? -3.319 -13.258 6.063 1.00 97.56 90 SER A CA 1
ATOM 703 C C . SER A 1 90 ? -2.189 -12.716 5.209 1.00 97.56 90 SER A C 1
ATOM 705 O O . SER A 1 90 ? -1.354 -13.465 4.705 1.00 97.56 90 SER A O 1
ATOM 707 N N . LEU A 1 91 ? -2.165 -11.400 5.072 1.00 97.88 91 LEU A N 1
ATOM 708 C CA . LEU A 1 91 ? -1.059 -10.647 4.511 1.00 97.88 91 LEU A CA 1
ATOM 709 C C . LEU A 1 91 ? -0.482 -9.785 5.621 1.00 97.88 91 LEU A C 1
ATOM 711 O O . LEU A 1 91 ? -1.174 -8.908 6.124 1.00 97.88 91 LEU A O 1
ATOM 715 N N . VAL A 1 92 ? 0.772 -10.019 5.994 1.00 97.75 92 VAL A N 1
ATOM 716 C CA . VAL A 1 92 ? 1.486 -9.212 6.995 1.00 97.75 92 VAL A CA 1
ATOM 717 C C . VAL A 1 92 ? 2.664 -8.549 6.301 1.00 97.75 92 VAL A C 1
ATOM 719 O O . VAL A 1 92 ? 3.441 -9.240 5.647 1.00 97.75 92 VAL A O 1
ATOM 722 N N . THR A 1 93 ? 2.831 -7.232 6.438 1.00 96.69 93 THR A N 1
ATOM 723 C CA . THR A 1 93 ? 3.813 -6.475 5.635 1.00 96.69 93 THR A CA 1
ATOM 724 C C . THR A 1 93 ? 5.252 -6.976 5.813 1.00 96.69 93 THR A C 1
ATOM 726 O O . THR A 1 93 ? 5.965 -7.160 4.829 1.00 96.69 93 THR A O 1
ATOM 729 N N . ASN A 1 94 ? 5.663 -7.336 7.035 1.00 95.00 94 ASN A N 1
ATOM 730 C CA . ASN A 1 94 ? 6.983 -7.948 7.275 1.00 95.00 94 ASN A CA 1
ATOM 731 C C . ASN A 1 94 ? 7.182 -9.323 6.604 1.00 95.00 94 ASN A C 1
ATOM 733 O O . ASN A 1 94 ? 8.307 -9.811 6.534 1.00 95.00 94 ASN A O 1
ATOM 737 N N . ASN A 1 95 ? 6.116 -9.956 6.113 1.00 93.50 95 ASN A N 1
ATOM 738 C CA . ASN A 1 95 ? 6.149 -11.243 5.425 1.00 93.50 95 ASN A CA 1
ATOM 739 C C . ASN A 1 95 ? 6.170 -11.105 3.888 1.00 93.50 95 ASN A C 1
ATOM 741 O O . ASN A 1 95 ? 5.980 -12.092 3.172 1.00 93.50 95 ASN A O 1
ATOM 745 N N . VAL A 1 96 ? 6.409 -9.895 3.357 1.00 92.75 96 VAL A N 1
ATOM 746 C CA . VAL A 1 96 ? 6.359 -9.596 1.913 1.00 92.75 96 VAL A CA 1
ATOM 747 C C . VAL A 1 96 ? 7.195 -10.549 1.060 1.00 92.75 96 VAL A C 1
ATOM 749 O O . VAL A 1 96 ? 6.776 -10.917 -0.032 1.00 92.75 96 VAL A O 1
ATOM 752 N N . VAL A 1 97 ? 8.345 -11.018 1.549 1.00 90.38 97 VAL A N 1
ATOM 753 C CA . VAL A 1 97 ? 9.231 -11.920 0.790 1.00 90.38 97 VAL A CA 1
ATOM 754 C C . VAL A 1 97 ? 8.559 -13.247 0.419 1.00 90.38 97 VAL A C 1
ATOM 756 O O . VAL A 1 97 ? 8.926 -13.860 -0.581 1.00 90.38 97 VAL A O 1
ATOM 759 N N . HIS A 1 98 ? 7.548 -13.666 1.182 1.00 93.12 98 HIS A N 1
ATOM 760 C CA . HIS A 1 98 ? 6.759 -14.874 0.939 1.00 93.12 98 HIS A CA 1
ATOM 761 C C . HIS A 1 98 ? 5.394 -14.582 0.293 1.00 93.12 98 HIS A C 1
ATOM 763 O O . HIS A 1 98 ? 4.674 -15.513 -0.059 1.00 93.12 98 HIS A O 1
ATOM 769 N N . GLN A 1 99 ? 5.027 -13.305 0.146 1.00 93.50 99 GLN A N 1
ATOM 770 C CA . GLN A 1 99 ? 3.698 -12.848 -0.286 1.00 93.50 99 GLN A CA 1
ATOM 771 C C . GLN A 1 99 ? 3.781 -11.721 -1.329 1.00 93.50 99 GLN A C 1
ATOM 773 O O . GLN A 1 99 ? 2.849 -10.936 -1.482 1.00 93.50 99 GLN A O 1
ATOM 778 N N . ASN A 1 100 ? 4.902 -11.635 -2.048 1.00 92.88 100 ASN A N 1
ATOM 779 C CA . ASN A 1 100 ? 5.262 -10.499 -2.899 1.00 92.88 100 ASN A CA 1
ATOM 780 C C . ASN A 1 100 ? 4.214 -10.173 -3.974 1.00 92.88 100 ASN A C 1
ATOM 782 O O . ASN A 1 100 ? 3.951 -8.999 -4.196 1.00 92.88 100 ASN A O 1
ATOM 786 N N . LEU A 1 101 ? 3.577 -11.171 -4.593 1.00 92.62 101 LEU A N 1
ATOM 787 C CA . LEU A 1 101 ? 2.553 -10.948 -5.617 1.00 92.62 101 LEU A CA 1
ATOM 788 C C . LEU A 1 101 ? 1.307 -10.274 -5.035 1.00 92.62 101 LEU A C 1
ATOM 790 O O . LEU A 1 101 ? 0.853 -9.270 -5.570 1.00 92.62 101 LEU A O 1
ATOM 794 N N . LEU A 1 102 ? 0.783 -10.787 -3.917 1.00 94.38 102 LEU A N 1
ATOM 795 C CA . LEU A 1 102 ? -0.380 -10.194 -3.252 1.00 94.38 102 LEU A CA 1
ATOM 796 C C . LEU A 1 102 ? -0.040 -8.811 -2.682 1.00 94.38 102 LEU A C 1
ATOM 798 O O . LEU A 1 102 ? -0.815 -7.872 -2.836 1.00 94.38 102 LEU A O 1
ATOM 802 N N . TYR A 1 103 ? 1.137 -8.684 -2.066 1.00 97.12 103 TYR A N 1
ATOM 803 C CA . TYR A 1 103 ? 1.648 -7.429 -1.524 1.00 97.12 103 TYR A CA 1
ATOM 804 C C . TYR A 1 103 ? 1.739 -6.349 -2.607 1.00 97.12 103 TYR A C 1
ATOM 806 O O . TYR A 1 103 ? 1.121 -5.294 -2.492 1.00 97.12 103 TYR A O 1
ATOM 814 N N . LEU A 1 104 ? 2.467 -6.626 -3.691 1.00 96.19 104 LEU A N 1
ATOM 815 C CA . LEU A 1 104 ? 2.648 -5.668 -4.776 1.00 96.19 104 LEU A CA 1
ATOM 816 C C . LEU A 1 104 ? 1.341 -5.410 -5.515 1.00 96.19 104 LEU A C 1
ATOM 818 O O . LEU A 1 104 ? 1.098 -4.263 -5.855 1.00 96.19 104 LEU A O 1
ATOM 822 N N . GLY A 1 105 ? 0.485 -6.422 -5.686 1.00 94.69 105 GLY A N 1
ATOM 823 C CA . GLY A 1 105 ? -0.853 -6.253 -6.249 1.00 94.69 105 GLY A CA 1
ATOM 824 C C . GLY A 1 105 ? -1.695 -5.263 -5.447 1.00 94.69 105 GLY A C 1
ATOM 825 O O . GLY A 1 105 ? -2.285 -4.364 -6.024 1.00 94.69 105 GLY A O 1
ATOM 826 N N . ILE A 1 106 ? -1.701 -5.344 -4.115 1.00 96.31 106 ILE A N 1
ATOM 827 C CA . ILE A 1 106 ? -2.395 -4.353 -3.278 1.00 96.31 106 ILE A CA 1
ATOM 828 C C . ILE A 1 106 ? -1.754 -2.970 -3.416 1.00 96.31 106 ILE A C 1
ATOM 830 O O . ILE A 1 106 ? -2.465 -1.987 -3.622 1.00 96.31 106 ILE A O 1
ATOM 834 N N . GLU A 1 107 ? -0.423 -2.881 -3.349 1.00 97.25 107 GLU A N 1
ATOM 835 C CA . GLU A 1 107 ? 0.291 -1.608 -3.493 1.00 97.25 107 GLU A CA 1
ATOM 836 C C . GLU A 1 107 ? -0.002 -0.921 -4.835 1.00 97.25 107 GLU A C 1
ATOM 838 O O . GLU A 1 107 ? -0.165 0.300 -4.873 1.00 97.25 107 GLU A O 1
ATOM 843 N N . SER A 1 108 ? -0.131 -1.702 -5.909 1.00 94.81 108 SER A N 1
ATOM 844 C CA . SER A 1 108 ? -0.512 -1.237 -7.238 1.00 94.81 108 SER A CA 1
ATOM 845 C C . SER A 1 108 ? -1.803 -0.409 -7.212 1.00 94.81 108 SER A C 1
ATOM 847 O O . SER A 1 108 ? -1.830 0.722 -7.698 1.00 94.81 108 SER A O 1
ATOM 849 N N . PHE A 1 109 ? -2.850 -0.921 -6.560 1.00 95.81 109 PHE A N 1
ATOM 850 C CA . PHE A 1 109 ? -4.117 -0.205 -6.424 1.00 95.81 109 PHE A CA 1
ATOM 851 C C . PHE A 1 109 ? -4.004 0.991 -5.477 1.00 95.81 109 PHE A C 1
ATOM 853 O O . PHE A 1 109 ? -4.546 2.051 -5.777 1.00 95.81 109 PHE A O 1
ATOM 860 N N . LEU A 1 110 ? -3.268 0.875 -4.366 1.00 96.81 110 LEU A N 1
ATOM 861 C CA . LEU A 1 110 ? -3.078 1.987 -3.424 1.00 96.81 1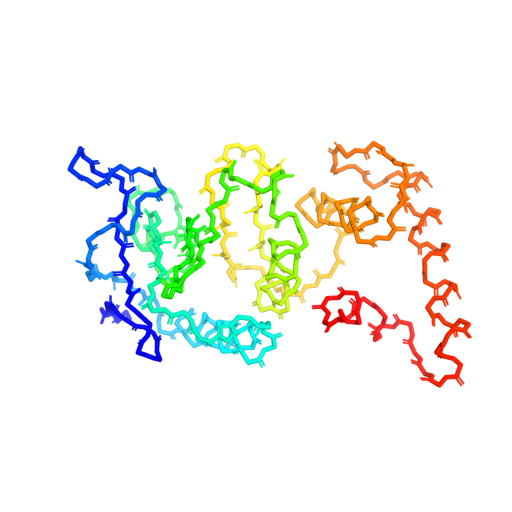10 LEU A CA 1
ATOM 862 C C . LEU A 1 110 ? -2.429 3.206 -4.103 1.00 96.81 110 LEU A C 1
ATOM 864 O O . LEU A 1 110 ? -2.859 4.340 -3.888 1.00 96.81 110 LEU A O 1
ATOM 868 N N . ARG A 1 111 ? -1.450 2.986 -4.986 1.00 95.44 111 ARG A N 1
ATOM 869 C CA . ARG A 1 111 ? -0.752 4.055 -5.723 1.00 95.44 111 ARG A CA 1
ATOM 870 C C . ARG A 1 111 ? -1.643 4.844 -6.687 1.00 95.44 111 ARG A C 1
ATOM 872 O O . ARG A 1 111 ? -1.280 5.959 -7.038 1.00 95.44 111 ARG A O 1
ATOM 879 N N . LYS A 1 112 ? -2.824 4.335 -7.053 1.00 93.75 112 LYS A N 1
ATOM 880 C CA . LYS A 1 112 ? -3.826 5.086 -7.838 1.00 93.75 112 LYS A CA 1
ATOM 881 C C . LYS A 1 112 ? -4.508 6.197 -7.032 1.00 93.75 112 LYS A C 1
ATOM 883 O O . LYS A 1 112 ? -5.106 7.097 -7.615 1.00 93.75 112 LYS A O 1
ATOM 888 N N . TYR A 1 113 ? -4.457 6.122 -5.701 1.00 95.62 113 TYR A N 1
ATOM 889 C CA . TYR A 1 113 ? -5.207 7.004 -4.800 1.00 95.62 113 TYR A CA 1
ATOM 890 C C . TYR A 1 113 ? -4.320 7.867 -3.902 1.00 95.62 113 TYR A C 1
ATOM 892 O O . TYR A 1 113 ? -4.757 8.932 -3.464 1.00 95.62 113 TYR A O 1
ATOM 900 N N . PHE A 1 114 ? -3.089 7.434 -3.626 1.00 94.56 114 PHE A N 1
ATOM 901 C CA . PHE A 1 114 ? -2.168 8.127 -2.727 1.00 94.56 114 PHE A CA 1
ATOM 902 C C . PHE A 1 114 ? -0.898 8.549 -3.465 1.00 94.56 114 PHE A C 1
ATOM 904 O O . PHE A 1 114 ? -0.201 7.706 -4.028 1.00 94.56 114 PHE A O 1
ATOM 911 N N . GLY A 1 115 ? -0.573 9.846 -3.426 1.00 90.44 115 GLY A N 1
ATOM 912 C CA . GLY A 1 115 ? 0.678 10.362 -3.993 1.00 90.44 115 GLY A CA 1
ATOM 913 C C . GLY A 1 115 ? 1.916 9.945 -3.194 1.00 90.44 115 GLY A C 1
ATOM 914 O O . GLY A 1 115 ? 3.020 9.920 -3.728 1.00 90.44 115 GLY A O 1
ATOM 915 N N . ILE A 1 116 ? 1.752 9.567 -1.922 1.00 93.81 116 ILE A N 1
ATOM 916 C CA . ILE A 1 116 ? 2.817 8.970 -1.116 1.00 93.81 116 ILE A CA 1
ATOM 917 C C . ILE A 1 116 ? 2.381 7.574 -0.674 1.00 93.81 116 ILE A C 1
ATOM 919 O O . ILE A 1 116 ? 1.433 7.408 0.092 1.00 93.81 116 ILE A O 1
ATOM 923 N N . VAL A 1 117 ? 3.139 6.575 -1.129 1.00 96.56 117 VAL A N 1
ATOM 924 C CA . VAL A 1 117 ? 3.073 5.190 -0.650 1.00 96.56 117 VAL A CA 1
ATOM 9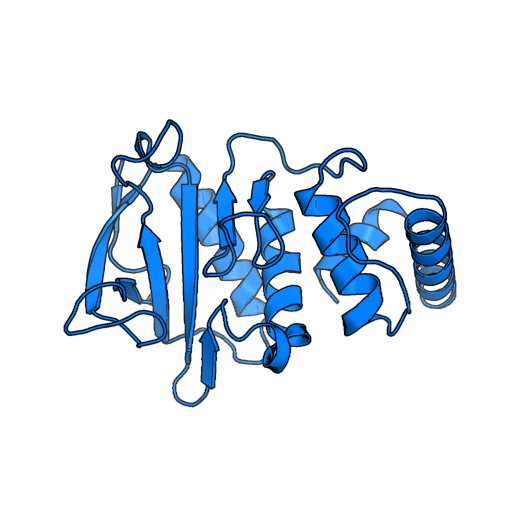25 C C . VAL A 1 117 ? 4.488 4.727 -0.311 1.00 96.56 117 VAL A C 1
ATOM 927 O O . VAL A 1 117 ? 5.314 4.548 -1.214 1.00 96.56 117 VAL A O 1
ATOM 930 N N . LEU A 1 118 ? 4.788 4.559 0.979 1.00 97.06 118 LEU A N 1
ATOM 931 C CA . LEU A 1 118 ? 6.070 4.028 1.463 1.00 97.06 118 LEU A CA 1
ATOM 932 C C . LEU A 1 118 ? 5.858 2.579 1.892 1.00 97.06 118 LEU A C 1
ATOM 934 O O . LEU A 1 118 ? 5.001 2.321 2.725 1.00 97.06 118 LEU A O 1
ATOM 938 N N . ASN A 1 119 ? 6.603 1.647 1.308 1.00 96.44 119 ASN A N 1
ATOM 939 C CA . ASN A 1 119 ? 6.409 0.212 1.512 1.00 96.44 119 ASN A CA 1
ATOM 940 C C . ASN A 1 119 ? 7.541 -0.416 2.340 1.00 96.44 119 ASN A C 1
ATOM 942 O O . ASN A 1 119 ? 8.461 0.280 2.774 1.00 96.44 119 ASN A O 1
ATOM 946 N N . HIS A 1 120 ? 7.518 -1.744 2.476 1.00 96.50 120 HIS A N 1
ATOM 947 C CA . HIS A 1 120 ? 8.489 -2.539 3.235 1.00 96.50 120 HIS A CA 1
ATOM 948 C C . HIS A 1 120 ? 9.958 -2.201 2.926 1.00 96.50 120 HIS A C 1
ATOM 950 O O . HIS A 1 120 ? 10.821 -2.234 3.802 1.00 96.50 120 HIS A O 1
ATOM 956 N N . PHE A 1 121 ? 10.262 -1.884 1.667 1.00 95.69 121 PHE A N 1
ATOM 957 C CA . PHE A 1 121 ? 11.626 -1.633 1.202 1.00 95.69 121 PHE A CA 1
ATOM 958 C C . PHE A 1 121 ? 12.055 -0.171 1.387 1.00 95.69 121 PHE A C 1
ATOM 960 O O . PHE A 1 121 ? 13.218 0.176 1.156 1.00 95.69 121 PHE A O 1
ATOM 967 N N . TYR A 1 122 ? 11.143 0.701 1.817 1.00 96.19 122 TYR A N 1
ATOM 968 C CA . TYR A 1 122 ? 11.462 2.071 2.180 1.00 96.19 122 TYR A CA 1
ATOM 969 C C . TYR A 1 122 ? 12.042 2.124 3.609 1.00 96.19 122 TYR A C 1
ATOM 971 O O . TYR A 1 122 ? 11.528 1.461 4.514 1.00 96.19 122 TYR A O 1
ATOM 979 N N . PRO A 1 123 ? 13.109 2.908 3.866 1.00 94.12 123 PRO A N 1
ATOM 980 C CA . PRO A 1 123 ? 13.727 2.965 5.190 1.00 94.12 123 PRO A CA 1
ATOM 981 C C . PRO A 1 123 ? 12.718 3.262 6.306 1.00 94.12 123 PRO A C 1
ATOM 983 O O . PRO A 1 123 ? 11.937 4.207 6.200 1.00 94.12 123 PRO A O 1
ATOM 986 N N . ASN A 1 124 ? 12.777 2.483 7.391 1.00 91.88 124 ASN A N 1
ATOM 987 C CA . ASN A 1 124 ? 11.895 2.573 8.566 1.00 91.88 124 ASN A CA 1
ATOM 988 C C . ASN A 1 124 ? 10.405 2.249 8.319 1.00 91.88 124 ASN A C 1
ATOM 990 O O . ASN A 1 124 ? 9.581 2.608 9.153 1.00 91.88 124 ASN A O 1
ATOM 994 N N . HIS A 1 125 ? 10.067 1.576 7.213 1.00 95.19 125 HIS A N 1
ATOM 995 C CA . HIS A 1 125 ? 8.690 1.185 6.866 1.00 95.19 125 HIS A CA 1
ATOM 996 C C . HIS A 1 125 ? 8.555 -0.321 6.587 1.00 95.19 125 HIS A C 1
ATOM 998 O O . HIS A 1 125 ? 7.616 -0.761 5.940 1.00 95.19 125 HIS A O 1
ATOM 1004 N N . ALA A 1 126 ? 9.488 -1.140 7.086 1.00 94.69 126 ALA A N 1
ATOM 1005 C CA . ALA A 1 126 ? 9.475 -2.592 6.873 1.00 94.69 126 ALA A CA 1
ATOM 1006 C C . ALA A 1 126 ? 8.156 -3.254 7.319 1.00 94.69 126 ALA A C 1
ATOM 1008 O O . ALA A 1 126 ? 7.705 -4.242 6.749 1.00 94.69 126 ALA A O 1
ATOM 1009 N N . ASP A 1 127 ? 7.503 -2.696 8.328 1.00 95.81 127 ASP A N 1
ATOM 1010 C CA . ASP A 1 127 ? 6.362 -3.295 8.998 1.00 95.81 127 ASP A CA 1
ATOM 1011 C C . ASP A 1 127 ? 4.995 -2.770 8.523 1.00 95.81 127 ASP A C 1
ATOM 1013 O O . ASP A 1 127 ? 3.981 -3.275 9.002 1.00 95.81 127 ASP A O 1
ATOM 1017 N N . HIS A 1 128 ? 4.924 -1.824 7.583 1.00 97.12 128 HIS A N 1
ATOM 1018 C CA . HIS A 1 128 ? 3.648 -1.300 7.075 1.00 97.12 128 HIS A CA 1
ATOM 1019 C C . HIS A 1 128 ? 3.769 -0.645 5.695 1.00 97.12 128 HIS A C 1
ATOM 1021 O O . HIS A 1 128 ? 4.860 -0.296 5.250 1.00 97.12 128 HIS A O 1
ATOM 1027 N N . TRP A 1 129 ? 2.633 -0.420 5.032 1.00 98.00 129 TRP A N 1
ATOM 1028 C CA . TRP A 1 129 ? 2.549 0.672 4.064 1.00 98.00 129 TRP A CA 1
ATOM 1029 C C . TRP A 1 129 ? 2.162 1.962 4.766 1.00 98.00 129 TRP A C 1
ATOM 1031 O O . TRP A 1 129 ? 1.163 1.987 5.475 1.00 98.00 129 TRP A O 1
ATOM 1041 N N . HIS A 1 130 ? 2.890 3.039 4.508 1.00 97.25 130 HIS A N 1
ATOM 1042 C CA . HIS A 1 130 ? 2.449 4.386 4.846 1.00 97.25 130 HIS A CA 1
ATOM 1043 C C . HIS A 1 130 ? 1.749 5.011 3.642 1.00 97.25 130 HIS A C 1
ATOM 1045 O O . HIS A 1 130 ? 2.358 5.132 2.575 1.00 97.25 130 HIS A O 1
ATOM 1051 N N . LEU A 1 131 ? 0.485 5.393 3.818 1.00 97.25 131 LEU A N 1
ATOM 1052 C CA . LEU A 1 131 ? -0.374 5.985 2.795 1.00 97.25 131 LEU A CA 1
ATOM 1053 C C . LEU A 1 131 ? -0.672 7.434 3.156 1.00 97.25 131 LEU A C 1
ATOM 1055 O O . LEU A 1 131 ? -1.225 7.692 4.223 1.00 97.25 131 LEU A O 1
ATOM 1059 N N . ASP A 1 132 ? -0.348 8.366 2.269 1.00 93.38 132 ASP A N 1
ATOM 1060 C CA . ASP A 1 132 ? -0.499 9.800 2.513 1.00 93.38 132 ASP A CA 1
ATOM 1061 C C . ASP A 1 132 ? -0.944 10.513 1.220 1.00 93.38 132 ASP A C 1
ATOM 1063 O O . ASP A 1 132 ? -0.436 10.264 0.121 1.00 93.38 132 ASP A O 1
ATOM 1067 N N . SER A 1 133 ? -1.964 11.368 1.349 1.00 90.50 133 SER A N 1
ATOM 1068 C CA . SER A 1 133 ? -2.596 12.095 0.239 1.00 90.50 133 SER A CA 1
ATOM 1069 C C . SER A 1 133 ? -2.196 13.576 0.164 1.00 90.50 133 SER A C 1
ATOM 1071 O O . SER A 1 133 ? -2.886 14.372 -0.473 1.00 90.50 133 SER A O 1
ATOM 1073 N N . SER A 1 134 ? -1.141 13.990 0.866 1.00 88.56 134 SER A N 1
ATOM 1074 C CA . SER A 1 134 ? -0.644 15.373 0.891 1.00 88.56 134 SER A CA 1
ATOM 1075 C C . SER A 1 134 ? 0.079 15.784 -0.394 1.00 88.56 134 SER A C 1
ATOM 1077 O O . SER A 1 134 ? 0.271 16.977 -0.633 1.00 88.56 134 SER A O 1
ATOM 1079 N N . VAL A 1 135 ? 0.431 14.811 -1.235 1.00 88.44 135 VAL A N 1
ATOM 1080 C CA . VAL A 1 135 ? 0.958 14.998 -2.590 1.00 88.44 135 VAL A CA 1
ATOM 1081 C C . VAL A 1 135 ? -0.054 14.431 -3.585 1.00 88.44 135 VAL A C 1
ATOM 1083 O O . VAL A 1 135 ? -0.709 13.424 -3.308 1.00 88.44 135 VAL A O 1
ATOM 1086 N N . SER A 1 136 ? -0.203 15.090 -4.736 1.00 87.69 136 SER A N 1
ATOM 1087 C CA . SER A 1 136 ? -1.044 14.601 -5.830 1.00 87.69 136 SER A CA 1
ATOM 1088 C C . SER A 1 136 ? -0.545 13.256 -6.351 1.00 87.69 136 SER A C 1
ATOM 1090 O O . SER A 1 136 ? 0.659 13.023 -6.403 1.00 87.69 136 SER A O 1
ATOM 1092 N N . VAL A 1 137 ? -1.469 12.400 -6.784 1.00 90.12 137 VAL A N 1
ATOM 1093 C CA . VAL A 1 137 ? -1.127 11.169 -7.502 1.00 90.12 137 VAL A CA 1
ATOM 1094 C C . VAL A 1 137 ? -0.522 11.547 -8.853 1.00 90.12 137 VAL A C 1
ATOM 1096 O O . VAL A 1 137 ? -1.213 12.103 -9.703 1.00 90.12 137 VAL A O 1
ATOM 1099 N N . ASP A 1 138 ? 0.767 11.275 -9.017 1.00 81.19 138 ASP A N 1
ATOM 1100 C CA . ASP A 1 138 ? 1.521 11.420 -10.262 1.00 81.19 138 ASP A CA 1
ATOM 1101 C C . ASP A 1 138 ? 2.758 10.511 -10.193 1.00 81.19 138 ASP A C 1
ATOM 1103 O O . ASP A 1 138 ? 3.162 10.113 -9.099 1.00 81.19 138 ASP A O 1
ATOM 1107 N N . TYR A 1 139 ? 3.350 10.176 -11.340 1.00 77.50 139 TYR A N 1
ATOM 1108 C CA . TYR A 1 139 ? 4.583 9.397 -11.391 1.00 77.50 139 TYR A CA 1
ATOM 1109 C C . TYR A 1 139 ? 5.818 10.295 -11.536 1.00 77.50 139 TYR A C 1
ATOM 1111 O O . TYR A 1 139 ? 5.953 11.069 -12.484 1.00 77.50 139 TYR A O 1
ATOM 1119 N N . ASN A 1 140 ? 6.779 10.141 -10.632 1.00 79.44 140 ASN A N 1
ATOM 1120 C CA . ASN A 1 140 ? 8.025 10.882 -10.574 1.00 79.44 140 ASN A CA 1
ATOM 1121 C C . ASN A 1 140 ? 9.223 9.931 -10.438 1.00 79.44 140 ASN A C 1
ATOM 1123 O O . ASN A 1 140 ? 9.498 9.372 -9.377 1.00 79.44 140 ASN A O 1
ATOM 1127 N N . THR A 1 141 ? 10.049 9.844 -11.483 1.00 78.00 141 THR A N 1
ATOM 1128 C CA . THR A 1 141 ? 11.277 9.024 -11.480 1.00 78.00 141 THR A CA 1
ATOM 1129 C C . THR A 1 141 ? 12.313 9.450 -10.432 1.00 78.00 141 THR A C 1
ATOM 1131 O O . THR A 1 141 ? 13.245 8.703 -10.153 1.00 78.00 141 THR A O 1
ATOM 1134 N N . ASN A 1 142 ? 12.194 10.650 -9.854 1.00 83.81 142 ASN A N 1
ATOM 1135 C CA . ASN A 1 142 ? 13.054 11.099 -8.754 1.00 83.81 142 ASN A CA 1
ATOM 1136 C C . ASN A 1 142 ? 12.514 10.689 -7.373 1.00 83.81 142 ASN A C 1
ATOM 1138 O O . ASN A 1 142 ? 13.222 10.828 -6.374 1.00 83.81 142 ASN A O 1
ATOM 1142 N N . ALA A 1 143 ? 11.276 10.193 -7.289 1.00 88.62 143 ALA A N 1
ATOM 1143 C CA . ALA A 1 143 ? 10.704 9.690 -6.053 1.00 88.62 143 ALA A CA 1
ATOM 1144 C C . ALA A 1 143 ? 11.234 8.278 -5.767 1.00 88.62 143 ALA A C 1
ATOM 1146 O O . ALA A 1 143 ? 10.986 7.313 -6.499 1.00 88.62 143 ALA A O 1
ATOM 1147 N N . LYS A 1 144 ? 11.970 8.145 -4.658 1.00 94.81 144 LYS A N 1
ATOM 1148 C CA . LYS A 1 144 ? 12.566 6.868 -4.240 1.00 94.81 144 LYS A CA 1
ATOM 1149 C C . LYS A 1 144 ? 11.514 5.781 -4.006 1.00 94.81 144 LYS A C 1
ATOM 1151 O O . LYS A 1 144 ? 11.738 4.634 -4.378 1.00 94.81 144 LYS A O 1
ATOM 1156 N N . SER A 1 145 ? 10.388 6.125 -3.381 1.00 94.75 145 SER A N 1
ATOM 1157 C CA . SER A 1 145 ? 9.305 5.181 -3.080 1.00 94.75 145 SER A CA 1
ATOM 1158 C C . SER A 1 145 ? 8.695 4.580 -4.347 1.00 94.75 145 SER A C 1
ATOM 1160 O O . SER A 1 145 ? 8.526 3.369 -4.441 1.00 94.75 145 SER A O 1
ATOM 1162 N N . GLU A 1 146 ? 8.426 5.412 -5.347 1.00 93.50 146 GLU A N 1
ATOM 1163 C CA . GLU A 1 146 ? 7.891 4.979 -6.637 1.00 93.50 146 GLU A CA 1
ATOM 1164 C C . GLU A 1 146 ? 8.910 4.174 -7.442 1.00 93.50 146 GLU A C 1
ATOM 1166 O O . GLU A 1 146 ? 8.572 3.151 -8.036 1.00 93.50 146 GLU A O 1
ATOM 1171 N N . THR A 1 147 ? 10.178 4.585 -7.416 1.00 95.38 147 THR A N 1
ATOM 1172 C CA . THR A 1 147 ? 11.252 3.831 -8.069 1.00 95.38 147 THR A CA 1
ATOM 1173 C C . THR A 1 147 ? 11.417 2.443 -7.452 1.00 95.38 147 THR A C 1
ATOM 1175 O O . THR A 1 147 ? 11.532 1.466 -8.191 1.00 95.38 147 THR A O 1
ATOM 1178 N N . LEU A 1 148 ? 11.382 2.334 -6.117 1.00 96.88 148 LEU A N 1
ATOM 1179 C CA . LEU A 1 148 ? 11.408 1.042 -5.424 1.00 96.88 148 LEU A CA 1
ATOM 1180 C C . LEU A 1 148 ? 10.252 0.156 -5.878 1.00 96.88 148 LEU A C 1
ATOM 1182 O O . LEU A 1 148 ? 10.480 -0.995 -6.235 1.00 96.88 148 LEU A O 1
ATOM 1186 N N . TYR A 1 149 ? 9.033 0.691 -5.910 1.00 96.44 149 TYR A N 1
ATOM 1187 C CA . TYR A 1 149 ? 7.868 -0.051 -6.380 1.00 96.44 149 TYR A CA 1
ATOM 1188 C C . TYR A 1 149 ? 8.050 -0.580 -7.808 1.00 96.44 149 TYR A C 1
ATOM 1190 O O . TYR A 1 149 ? 7.880 -1.776 -8.040 1.00 96.44 149 TYR A O 1
ATOM 1198 N N . VAL A 1 150 ? 8.484 0.263 -8.751 1.00 95.50 150 VAL A N 1
ATOM 1199 C CA . VAL A 1 150 ? 8.725 -0.175 -10.136 1.00 95.50 150 VAL A CA 1
ATOM 1200 C C . VAL A 1 150 ? 9.786 -1.273 -10.192 1.00 95.50 150 VAL A C 1
ATOM 1202 O O . VAL A 1 150 ? 9.590 -2.281 -10.870 1.00 95.50 150 VAL A O 1
ATOM 1205 N N . GLN A 1 151 ? 10.895 -1.127 -9.463 1.00 96.75 151 GLN A N 1
ATOM 1206 C CA . GLN A 1 151 ? 11.942 -2.150 -9.419 1.00 96.75 151 GLN A CA 1
ATOM 1207 C C . GLN A 1 151 ? 11.421 -3.481 -8.852 1.00 96.75 151 GLN A C 1
ATOM 1209 O O . GLN A 1 151 ? 11.716 -4.542 -9.404 1.00 96.75 151 GLN A O 1
ATOM 1214 N N . LEU A 1 152 ? 10.598 -3.433 -7.801 1.00 96.44 152 LEU A N 1
ATOM 1215 C CA . LEU A 1 152 ? 9.966 -4.609 -7.202 1.00 96.44 152 LEU A CA 1
ATOM 1216 C C . LEU A 1 152 ? 9.004 -5.298 -8.174 1.00 96.44 152 LEU A C 1
ATOM 1218 O O . LEU A 1 152 ? 9.044 -6.519 -8.303 1.00 96.44 152 LEU A O 1
ATOM 1222 N N . VAL A 1 153 ? 8.181 -4.535 -8.892 1.00 95.62 153 VAL A N 1
ATOM 1223 C CA . VAL A 1 153 ? 7.262 -5.065 -9.908 1.00 95.62 153 VAL A CA 1
ATOM 1224 C C . VAL A 1 153 ? 8.026 -5.706 -11.064 1.00 95.62 153 VAL A C 1
ATOM 1226 O O . VAL A 1 153 ? 7.726 -6.836 -11.455 1.00 95.62 153 VAL A O 1
ATOM 1229 N N . LEU A 1 154 ? 9.062 -5.038 -11.578 1.00 95.88 154 LEU A N 1
ATOM 1230 C CA . LEU A 1 154 ? 9.931 -5.606 -12.608 1.00 95.88 154 LEU A CA 1
ATOM 1231 C C . LEU A 1 154 ? 10.515 -6.950 -12.162 1.00 95.88 154 LEU A C 1
ATOM 1233 O O . LEU A 1 154 ? 10.524 -7.899 -12.946 1.00 95.88 154 LEU A O 1
ATOM 1237 N N . GLN A 1 155 ? 10.967 -7.044 -10.911 1.00 96.12 155 GLN A N 1
ATOM 1238 C CA . GLN A 1 155 ? 11.574 -8.260 -10.388 1.00 96.12 155 GLN A CA 1
ATOM 1239 C C . GLN A 1 155 ? 10.564 -9.377 -10.129 1.00 96.12 155 GLN A C 1
ATOM 1241 O O . GLN A 1 155 ? 10.723 -10.482 -10.644 1.00 96.12 155 GLN A O 1
ATOM 1246 N N . TYR A 1 156 ? 9.543 -9.109 -9.322 1.00 93.56 156 TYR A N 1
ATOM 1247 C CA . TYR A 1 156 ? 8.679 -10.153 -8.777 1.00 93.56 156 TYR A CA 1
ATOM 1248 C C . TYR A 1 156 ? 7.481 -10.484 -9.664 1.00 93.56 156 TYR A C 1
ATOM 1250 O O . TYR A 1 156 ? 7.039 -11.628 -9.655 1.00 93.56 156 TYR A O 1
ATOM 1258 N N . ILE A 1 157 ? 6.982 -9.527 -10.450 1.00 90.62 157 ILE A N 1
ATOM 1259 C CA . ILE A 1 157 ? 5.848 -9.749 -11.361 1.00 90.62 157 ILE A CA 1
ATOM 1260 C C . ILE A 1 157 ? 6.359 -10.092 -12.763 1.00 90.62 157 ILE A C 1
ATOM 1262 O O . ILE A 1 157 ? 5.929 -11.072 -13.367 1.00 90.62 157 ILE A O 1
ATOM 1266 N N . TYR A 1 158 ? 7.327 -9.328 -13.277 1.00 91.06 158 TYR A N 1
ATOM 1267 C CA . TYR A 1 158 ? 7.838 -9.511 -14.642 1.00 91.06 158 TYR A CA 1
ATOM 1268 C C . TYR A 1 158 ? 9.083 -10.402 -14.748 1.00 91.06 158 TYR A C 1
ATOM 1270 O O . TYR A 1 158 ? 9.567 -10.635 -15.861 1.00 91.06 158 TYR A O 1
ATOM 1278 N N . GLY A 1 159 ? 9.599 -10.913 -13.627 1.00 93.88 159 GLY A N 1
ATOM 1279 C CA . GLY A 1 159 ? 10.727 -11.847 -13.600 1.00 93.88 159 GLY A CA 1
ATOM 1280 C C . GLY A 1 159 ? 12.044 -11.253 -14.109 1.00 93.88 159 GLY A C 1
ATOM 1281 O O . GLY A 1 159 ? 12.900 -11.986 -14.606 1.00 93.88 159 GLY A O 1
ATOM 1282 N N . LYS A 1 160 ? 12.208 -9.926 -14.060 1.00 96.00 160 LYS A N 1
ATOM 1283 C CA . LYS A 1 160 ? 13.444 -9.249 -14.470 1.00 96.00 160 LYS A CA 1
ATOM 1284 C C . LYS A 1 160 ? 14.485 -9.302 -13.351 1.00 96.00 160 LYS A C 1
ATOM 1286 O O . LYS A 1 160 ? 14.161 -9.270 -12.173 1.00 96.00 160 LYS A O 1
ATOM 1291 N N . SER A 1 161 ? 15.762 -9.335 -13.719 1.00 95.69 161 SER A N 1
ATOM 1292 C CA . SER A 1 161 ? 16.863 -9.258 -12.754 1.00 95.69 161 SER A CA 1
ATOM 1293 C C . SER A 1 161 ? 17.447 -7.848 -12.747 1.00 95.69 161 SER A C 1
ATOM 1295 O O . SER A 1 161 ? 18.005 -7.403 -13.753 1.00 95.69 161 SER A O 1
ATOM 1297 N N . LEU A 1 162 ? 17.342 -7.156 -11.616 1.00 96.25 162 LEU A N 1
ATOM 1298 C CA . LEU A 1 162 ? 17.890 -5.818 -11.408 1.00 96.25 162 LEU A CA 1
ATOM 1299 C C . LEU A 1 162 ? 18.228 -5.564 -9.941 1.00 96.25 162 LEU A C 1
ATOM 1301 O O . LEU A 1 162 ? 17.840 -6.329 -9.065 1.00 96.25 162 LEU A O 1
ATOM 1305 N N . ILE A 1 163 ? 18.973 -4.491 -9.690 1.00 96.25 163 ILE A N 1
ATOM 1306 C CA . ILE A 1 163 ? 19.217 -4.011 -8.331 1.00 96.25 163 ILE A CA 1
ATOM 1307 C C . ILE A 1 163 ? 17.981 -3.230 -7.870 1.00 96.25 163 ILE A C 1
ATOM 1309 O O . ILE A 1 163 ? 17.483 -2.371 -8.596 1.00 96.25 163 ILE A O 1
ATOM 1313 N N . ILE A 1 164 ? 17.500 -3.532 -6.663 1.00 96.56 164 ILE A N 1
ATOM 1314 C CA . ILE A 1 164 ? 16.444 -2.774 -5.985 1.00 96.56 164 ILE A CA 1
ATOM 1315 C C . ILE A 1 164 ? 17.126 -1.805 -5.013 1.00 96.56 164 ILE A C 1
ATOM 1317 O O . ILE A 1 164 ? 17.524 -2.190 -3.915 1.00 96.56 164 ILE A O 1
ATOM 1321 N N . ASP A 1 165 ? 17.301 -0.556 -5.430 1.00 96.38 165 ASP A N 1
ATOM 1322 C CA . ASP A 1 165 ? 17.980 0.502 -4.665 1.00 96.38 165 ASP A CA 1
ATOM 1323 C C . ASP A 1 165 ? 17.147 1.789 -4.526 1.00 96.38 165 ASP A C 1
ATOM 1325 O O . ASP A 1 165 ? 17.477 2.677 -3.729 1.00 96.38 165 ASP A O 1
ATOM 1329 N N . GLY A 1 166 ? 16.037 1.885 -5.260 1.00 95.75 166 GLY A N 1
ATOM 1330 C CA . GLY A 1 166 ? 15.199 3.072 -5.330 1.00 95.75 166 GLY A CA 1
ATOM 1331 C C . GLY A 1 166 ? 15.817 4.218 -6.129 1.00 95.75 166 GLY A C 1
ATOM 1332 O O . GLY A 1 166 ? 15.414 5.363 -5.929 1.00 95.75 166 GLY A O 1
ATOM 1333 N N . ILE A 1 167 ? 16.794 3.939 -6.998 1.00 96.19 167 ILE A N 1
ATOM 1334 C CA . ILE A 1 167 ? 17.440 4.916 -7.881 1.00 96.19 167 ILE A CA 1
ATOM 1335 C C . ILE A 1 167 ? 17.037 4.638 -9.332 1.00 96.19 167 ILE A C 1
ATOM 1337 O O . ILE A 1 167 ? 17.244 3.550 -9.876 1.00 96.19 167 ILE A O 1
ATOM 1341 N N . TRP A 1 168 ? 16.472 5.647 -10.001 1.00 94.12 168 TRP A N 1
ATOM 1342 C CA . TRP A 1 168 ? 16.086 5.521 -11.403 1.00 94.12 168 TRP A CA 1
ATOM 1343 C C . TRP A 1 168 ? 17.312 5.628 -12.317 1.00 94.12 168 TRP A C 1
ATOM 1345 O O . TRP A 1 168 ? 17.704 6.705 -12.768 1.00 94.12 168 TRP A O 1
ATOM 1355 N N . GLY A 1 169 ? 17.956 4.488 -12.563 1.00 95.00 169 GLY A N 1
ATOM 1356 C CA . GLY A 1 169 ? 19.112 4.366 -13.448 1.00 95.00 169 GLY A CA 1
ATOM 1357 C C . GLY A 1 169 ? 18.786 3.774 -14.821 1.00 95.00 169 GLY A C 1
ATOM 1358 O O . GLY A 1 169 ? 17.662 3.362 -15.109 1.00 95.00 169 GLY A O 1
ATOM 1359 N N . ARG A 1 170 ? 19.826 3.643 -15.658 1.00 94.88 170 ARG A N 1
ATOM 1360 C CA . ARG A 1 170 ? 19.722 3.051 -17.008 1.00 94.88 170 ARG A CA 1
ATOM 1361 C C . ARG A 1 170 ? 19.175 1.620 -17.010 1.00 94.88 170 ARG A C 1
ATOM 1363 O O . ARG A 1 170 ? 18.542 1.215 -17.979 1.00 94.88 170 ARG A O 1
ATOM 1370 N N . GLN A 1 171 ? 19.451 0.842 -15.959 1.00 95.62 171 GLN A N 1
ATOM 1371 C CA . GLN A 1 171 ? 18.938 -0.524 -15.842 1.00 95.62 171 GLN A CA 1
ATOM 1372 C C . GLN A 1 171 ? 17.416 -0.518 -15.665 1.00 95.62 171 GLN A C 1
ATOM 1374 O O . GLN A 1 171 ? 16.724 -1.189 -16.427 1.00 95.62 171 GLN A O 1
ATOM 1379 N N . THR A 1 172 ? 16.905 0.276 -14.717 1.00 95.06 172 THR A N 1
ATOM 1380 C CA . THR A 1 172 ? 15.465 0.439 -14.483 1.00 95.06 172 THR A CA 1
ATOM 1381 C C . THR A 1 172 ? 14.773 0.936 -15.749 1.00 95.06 172 THR A C 1
ATOM 1383 O O . THR A 1 172 ? 13.855 0.277 -16.228 1.00 95.06 172 THR A O 1
ATOM 1386 N N . SER A 1 173 ? 15.264 2.021 -16.360 1.00 94.12 173 SER A N 1
ATOM 1387 C CA . SER A 1 173 ? 14.633 2.608 -17.549 1.00 94.12 173 SER A CA 1
ATOM 1388 C C . SER A 1 173 ? 14.549 1.628 -18.723 1.00 94.12 173 SER A C 1
ATOM 1390 O O . SER A 1 173 ? 13.500 1.508 -19.347 1.00 94.12 173 SER A O 1
ATOM 1392 N N . ARG A 1 174 ? 15.627 0.879 -18.995 1.00 95.56 174 ARG A N 1
ATOM 1393 C CA . ARG A 1 174 ? 15.650 -0.126 -20.065 1.00 95.56 174 ARG A CA 1
ATOM 1394 C C . ARG A 1 174 ? 14.657 -1.257 -19.807 1.00 95.56 174 ARG A C 1
ATOM 1396 O O . ARG A 1 174 ? 13.975 -1.692 -20.725 1.00 95.56 174 ARG A O 1
ATOM 1403 N N . LEU A 1 175 ? 14.597 -1.770 -18.580 1.00 95.44 175 LEU A N 1
ATOM 1404 C CA . LEU A 1 175 ? 13.708 -2.885 -18.248 1.00 95.44 175 LEU A CA 1
ATOM 1405 C C . LEU A 1 175 ? 12.237 -2.472 -18.270 1.00 95.44 175 LEU A C 1
ATOM 1407 O O . LEU A 1 175 ? 11.401 -3.267 -18.697 1.00 95.44 175 LEU A O 1
ATOM 1411 N N . VAL A 1 176 ? 11.938 -1.236 -17.864 1.00 92.44 176 VAL A N 1
ATOM 1412 C CA . VAL A 1 176 ? 10.622 -0.627 -18.066 1.00 92.44 176 VAL A CA 1
ATOM 1413 C C . VAL A 1 176 ? 10.300 -0.592 -19.555 1.00 92.44 176 VAL A C 1
ATOM 1415 O O . VAL A 1 176 ? 9.302 -1.175 -19.954 1.00 92.44 176 VAL A O 1
ATOM 1418 N N . GLU A 1 177 ? 11.163 -0.020 -20.395 1.00 92.25 177 GLU A N 1
ATOM 1419 C CA . GLU A 1 177 ? 10.940 0.031 -21.846 1.00 92.25 177 GLU A CA 1
ATOM 1420 C C . GLU A 1 177 ? 10.719 -1.365 -22.460 1.00 92.25 177 GLU A C 1
ATOM 1422 O O . GLU A 1 177 ? 9.795 -1.561 -23.244 1.00 92.25 177 GLU A O 1
ATOM 1427 N N . GLU A 1 178 ? 11.503 -2.372 -22.062 1.00 92.25 178 GLU A N 1
ATOM 1428 C CA . GLU A 1 178 ? 11.319 -3.759 -22.508 1.00 92.25 178 GLU A CA 1
ATOM 1429 C C . GLU A 1 178 ? 9.950 -4.334 -22.110 1.00 92.25 178 GLU A C 1
ATOM 1431 O O . GLU A 1 178 ? 9.305 -5.009 -22.917 1.00 92.25 178 GLU A O 1
ATOM 1436 N N . VAL A 1 179 ? 9.505 -4.102 -20.869 1.00 90.19 179 VAL A N 1
ATOM 1437 C CA . VAL A 1 179 ? 8.188 -4.553 -20.392 1.00 90.19 179 VAL A CA 1
ATOM 1438 C C . VAL A 1 179 ? 7.076 -3.804 -21.114 1.00 90.19 179 VAL A C 1
ATOM 1440 O O . VAL A 1 179 ? 6.151 -4.447 -21.595 1.00 90.19 179 VAL A O 1
ATOM 1443 N N . PHE A 1 180 ? 7.187 -2.488 -21.275 1.00 85.25 180 PHE A N 1
ATOM 1444 C CA . PHE A 1 180 ? 6.211 -1.681 -22.005 1.00 85.25 180 PHE A CA 1
ATOM 1445 C C . PHE A 1 180 ? 6.117 -2.094 -23.467 1.00 85.25 180 PHE A C 1
ATOM 1447 O O . PHE A 1 180 ? 5.016 -2.247 -23.971 1.00 85.25 180 PHE A O 1
ATOM 1454 N N . ASN A 1 181 ? 7.235 -2.348 -24.143 1.00 86.62 181 ASN A N 1
ATOM 1455 C CA . ASN A 1 181 ? 7.217 -2.838 -25.518 1.00 86.62 181 ASN A CA 1
ATOM 1456 C C . ASN A 1 181 ? 6.548 -4.210 -25.608 1.00 86.62 181 ASN A C 1
ATOM 1458 O O . ASN A 1 181 ? 5.760 -4.435 -26.518 1.00 86.62 181 ASN A O 1
ATOM 1462 N N . ARG A 1 182 ? 6.799 -5.111 -24.650 1.00 82.94 182 ARG A N 1
ATOM 1463 C CA . ARG A 1 182 ? 6.100 -6.402 -24.571 1.00 82.94 182 ARG A CA 1
ATOM 1464 C C . ARG A 1 182 ? 4.603 -6.234 -24.311 1.00 82.94 182 ARG A C 1
ATOM 1466 O O . ARG A 1 182 ? 3.809 -6.950 -24.907 1.00 82.94 182 ARG A O 1
ATOM 1473 N N . LEU A 1 183 ? 4.217 -5.332 -23.413 1.00 80.44 183 LEU A N 1
ATOM 1474 C CA . LEU A 1 183 ? 2.813 -5.052 -23.132 1.00 80.44 183 LEU A CA 1
ATOM 1475 C C . LEU A 1 183 ? 2.149 -4.416 -24.350 1.00 80.44 183 LEU A C 1
ATOM 1477 O O . LEU A 1 183 ? 1.108 -4.899 -24.744 1.00 80.44 183 LEU A O 1
ATOM 1481 N N . ASN A 1 184 ? 2.786 -3.454 -25.015 1.00 73.44 184 ASN A N 1
ATOM 1482 C CA . ASN A 1 184 ? 2.300 -2.821 -26.241 1.00 73.44 184 ASN A CA 1
ATOM 1483 C C . ASN A 1 184 ? 2.199 -3.796 -27.413 1.00 73.44 184 ASN A C 1
ATOM 1485 O O . ASN A 1 184 ? 1.224 -3.736 -28.143 1.00 73.44 184 ASN A O 1
ATOM 1489 N N . THR A 1 185 ? 3.130 -4.739 -27.578 1.00 59.34 185 THR A N 1
ATOM 1490 C CA . THR A 1 185 ? 2.972 -5.793 -28.594 1.00 59.34 185 THR A CA 1
ATOM 1491 C C . THR A 1 185 ? 1.886 -6.804 -28.224 1.00 59.34 185 THR A C 1
ATOM 1493 O O . THR A 1 185 ? 1.303 -7.429 -29.105 1.00 59.34 185 THR A O 1
ATOM 1496 N N . MET A 1 186 ? 1.563 -6.944 -26.934 1.00 55.66 186 MET A N 1
ATOM 1497 C CA . MET A 1 186 ? 0.350 -7.629 -26.473 1.00 55.66 186 MET A CA 1
ATOM 1498 C C . MET A 1 186 ? -0.906 -6.746 -26.593 1.00 55.66 186 MET A C 1
ATOM 1500 O O . MET A 1 186 ? -2.014 -7.271 -26.664 1.00 55.66 186 MET A O 1
ATOM 1504 N N . THR A 1 187 ? -0.746 -5.420 -26.617 1.00 46.53 187 THR A N 1
ATOM 1505 C CA . THR A 1 187 ? -1.799 -4.403 -26.573 1.00 46.53 187 THR A CA 1
ATOM 1506 C C . THR A 1 187 ? -1.696 -3.423 -27.739 1.00 46.53 187 THR A C 1
ATOM 1508 O O . THR A 1 187 ? -1.889 -2.225 -27.530 1.00 46.53 187 THR A O 1
ATOM 1511 N N . ASP A 1 188 ? -1.510 -3.905 -28.975 1.00 48.88 188 ASP A N 1
ATOM 1512 C CA . ASP A 1 188 ? -1.764 -3.159 -30.227 1.00 48.88 188 ASP A CA 1
ATOM 1513 C C . ASP A 1 188 ? -3.282 -2.851 -30.402 1.00 48.88 188 ASP A C 1
ATOM 1515 O O . ASP A 1 188 ? -3.894 -2.970 -31.460 1.00 48.88 188 ASP A O 1
ATOM 1519 N N . SER A 1 189 ? -3.887 -2.421 -29.291 1.00 40.38 189 SER A N 1
ATOM 1520 C CA . SER A 1 189 ? -5.091 -1.642 -29.068 1.00 40.38 189 SER A CA 1
ATOM 1521 C C . SER A 1 189 ? -4.846 -0.715 -27.839 1.00 40.38 189 SER A C 1
ATOM 1523 O O . SER A 1 189 ? -5.262 -1.015 -26.719 1.00 40.38 189 SER A O 1
ATOM 1525 N N . HIS A 1 190 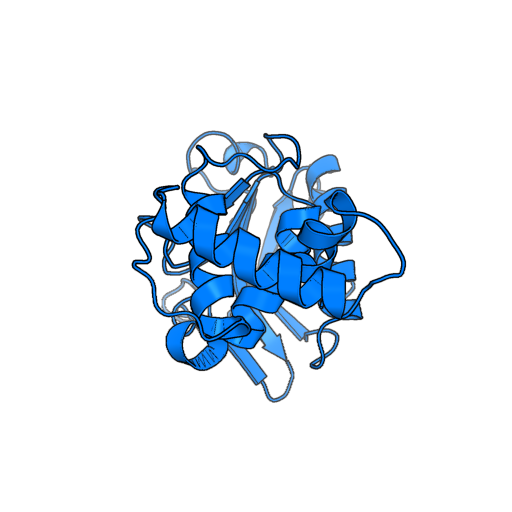? -4.168 0.417 -28.080 1.00 41.28 190 HIS A N 1
ATOM 1526 C CA . HIS A 1 190 ? -4.187 1.707 -27.342 1.00 41.28 190 HIS A CA 1
ATOM 1527 C C . HIS A 1 190 ? -3.314 1.995 -26.078 1.00 41.28 190 HIS A C 1
ATOM 1529 O O . HIS A 1 190 ? -3.477 1.396 -25.020 1.00 41.28 190 HIS A O 1
ATOM 1535 N N . ASN A 1 191 ? -2.535 3.090 -26.240 1.00 36.88 191 ASN A N 1
ATOM 1536 C CA . ASN A 1 191 ? -1.988 4.145 -25.348 1.00 36.88 191 ASN A CA 1
ATOM 1537 C C . ASN A 1 191 ? -1.031 3.847 -24.163 1.00 36.88 191 ASN A C 1
ATOM 1539 O O . ASN A 1 191 ? -1.335 3.123 -23.221 1.00 36.88 191 ASN A O 1
ATOM 1543 N N . LEU A 1 192 ? 0.110 4.560 -24.171 1.00 39.16 192 LEU A N 1
ATOM 1544 C CA . LEU A 1 192 ? 1.266 4.417 -23.269 1.00 39.16 192 LEU A CA 1
ATOM 1545 C C . LEU A 1 192 ? 1.012 4.910 -21.826 1.00 39.16 192 LEU A C 1
ATOM 1547 O O . LEU A 1 192 ? 1.513 4.302 -20.885 1.00 39.16 192 LEU A O 1
ATOM 1551 N N . GLU A 1 193 ? 0.188 5.946 -21.628 1.00 40.69 193 GLU A N 1
ATOM 1552 C CA . GLU A 1 193 ? -0.218 6.416 -20.285 1.00 40.69 193 GLU A CA 1
ATOM 1553 C C . GLU A 1 193 ? -1.114 5.394 -19.563 1.00 40.69 193 GLU A C 1
ATOM 1555 O O . GLU A 1 193 ? -0.980 5.187 -18.360 1.00 40.69 193 GLU A O 1
ATOM 1560 N N . ALA A 1 194 ? -1.926 4.638 -20.311 1.00 44.34 194 ALA A N 1
ATOM 1561 C CA . ALA A 1 194 ? -2.725 3.537 -19.770 1.00 44.34 194 ALA A CA 1
ATOM 1562 C C . ALA A 1 194 ? -1.878 2.311 -19.379 1.00 44.34 194 ALA A C 1
ATOM 1564 O O . ALA A 1 194 ? -2.386 1.369 -18.774 1.00 44.34 194 ALA A O 1
ATOM 1565 N N . THR A 1 195 ? -0.589 2.286 -19.736 1.00 43.88 195 THR A N 1
ATOM 1566 C CA . THR A 1 195 ? 0.281 1.130 -19.486 1.00 43.88 195 THR A CA 1
ATOM 1567 C C . THR A 1 195 ? 0.904 1.171 -18.086 1.00 43.88 195 THR A C 1
ATOM 1569 O O . THR A 1 195 ? 1.083 0.113 -17.487 1.00 43.88 195 THR A O 1
ATOM 1572 N N . ILE A 1 196 ? 1.126 2.363 -17.507 1.00 47.34 196 ILE A N 1
ATOM 1573 C CA . ILE A 1 196 ? 1.424 2.492 -16.067 1.00 47.34 196 ILE A CA 1
ATOM 1574 C C . ILE A 1 196 ? 0.205 2.016 -15.271 1.00 47.34 196 ILE A C 1
ATOM 1576 O O . ILE A 1 196 ? 0.343 1.135 -14.430 1.00 47.34 196 ILE A O 1
ATOM 1580 N N . ASP A 1 197 ? -0.995 2.477 -15.630 1.00 43.75 197 ASP A N 1
ATOM 1581 C CA . ASP A 1 197 ? -2.251 2.038 -15.008 1.00 43.75 197 ASP A CA 1
ATOM 1582 C C . ASP A 1 197 ? -2.495 0.526 -15.151 1.00 43.75 197 ASP A C 1
ATOM 1584 O O . ASP A 1 197 ? -2.969 -0.111 -14.215 1.00 43.75 197 ASP A O 1
ATOM 1588 N N . LYS A 1 198 ? -2.117 -0.090 -16.281 1.00 45.19 198 LYS A N 1
ATOM 1589 C CA . LYS A 1 198 ? -2.186 -1.550 -16.462 1.00 45.19 198 LYS A CA 1
ATOM 1590 C C . LYS A 1 198 ? -1.214 -2.296 -15.565 1.00 45.19 198 LYS A C 1
ATOM 1592 O O . LYS A 1 198 ? -1.631 -3.266 -14.961 1.00 45.19 198 LYS A O 1
ATOM 1597 N N . ILE A 1 199 ? 0.031 -1.847 -15.406 1.00 46.81 199 ILE A N 1
ATOM 1598 C CA . ILE A 1 199 ? 0.939 -2.454 -14.416 1.00 46.81 199 ILE A CA 1
ATOM 1599 C C . ILE A 1 199 ? 0.367 -2.306 -12.994 1.00 46.81 199 ILE A C 1
ATOM 1601 O O . ILE A 1 199 ? 0.553 -3.191 -12.161 1.00 46.81 199 ILE A O 1
ATOM 1605 N N . LEU A 1 200 ? -0.369 -1.219 -12.736 1.00 43.28 200 LEU A N 1
ATOM 1606 C CA . LEU A 1 200 ? -1.039 -0.974 -11.463 1.00 43.28 200 LEU A CA 1
ATOM 1607 C C . LEU A 1 200 ? -2.377 -1.743 -11.284 1.00 43.28 200 LEU A C 1
ATOM 1609 O O . LEU A 1 200 ? -2.970 -1.682 -10.207 1.00 43.28 200 LEU A O 1
ATOM 1613 N N . THR A 1 201 ? -2.899 -2.433 -12.305 1.00 39.22 201 THR A N 1
ATOM 1614 C CA . THR A 1 201 ? -4.250 -3.046 -12.262 1.00 39.22 201 THR A CA 1
ATOM 1615 C C . THR A 1 201 ? -4.370 -4.440 -12.894 1.00 39.22 201 THR A C 1
ATOM 1617 O O . THR A 1 201 ? -5.437 -5.045 -12.792 1.00 39.22 201 THR A O 1
ATOM 1620 N N . SER A 1 202 ? -3.315 -4.965 -13.531 1.00 33.91 202 SER A N 1
ATOM 1621 C CA . SER A 1 202 ? -3.231 -6.328 -14.088 1.00 33.91 202 SER A CA 1
ATOM 1622 C C . SER A 1 202 ? -2.619 -7.319 -13.108 1.00 33.91 202 SER A C 1
ATOM 1624 O O . SER A 1 202 ? -3.116 -8.462 -13.049 1.00 33.91 202 SER A O 1
#